Protein AF-A2ECM5-F1 (afdb_monomer)

Sequence (180 aa):
MSKTQFSELLEQAERRRAGKGNKSGKKKSNIALMPQVTVNIPEKEIDFNKECGCYGTEHPAINNCMNCGRVICRAEGERPCPYCGTPVFSDETLENPDKMEYLAAQFQALATKTGWVPICDRDLKKSVAAPHTETKIYDLETDWFSNEIAKIYGLEEEEEEEEEEVNQGPVFSDYEEDAE

Organism: Trichomonas vaginalis (strain ATCC PRA-98 / G3) (NCBI:txid412133)

Secondary structure (DSSP, 8-state):
-PPPHHHHHHHHHHHHHHT----------------------------TT-----TTSSS-EEEE-TTT-PEEETTT-SEE-TTT--EE--HHHHT-HHHHHHHHHHHHHHHHHHT---HHHHHHHHSPPPP-----PPPTTTHHHHHHHHHHHT-------------PPPP---------

pLDDT: mean 75.01, std 18.87, range [37.81, 95.56]

Foldseek 3Di:
DDDDPVNVVVVVVVVVVVVPDDDPDDDDDPPVPPPPPPPPPPPPPQDLPDDPPCQCPVAHWQDADPPPRRTDGVNNAFAQDLAQRHTDHGPVQVVPPVSVVVVRVVRVVVCVVVVRDHPNVVVVVVDDPDPDDPDDDADPVPRVCPPVVCVVVVPPPPPPPPPPPPPPDDDPDDDDDDDD

InterPro domains:
  IPR009349 TRIP4/RQT4, C2HC5-type zinc finger [PF06221] (50-94)
  IPR039128 Activating signal cointegrator 1-like [PTHR12963] (36-148)

Radius of gyration: 35.12 Å; Cα contacts (8 Å, |Δi|>4): 121; chains: 1; bounding box: 77×44×107 Å

Solvent-accessible surface area (backbone atoms only — not comparable to full-atom values): 11876 Å² total; per-residue (Å²): 132,83,80,51,74,69,60,54,52,49,55,54,52,51,53,59,55,69,70,67,65,88,77,91,65,98,69,81,90,73,76,74,75,69,77,78,76,74,67,78,67,72,80,75,78,73,56,85,89,58,79,76,87,49,64,36,75,83,39,60,59,58,41,58,31,93,87,79,61,56,50,36,20,58,89,51,50,74,41,50,33,64,48,78,47,54,73,36,61,39,69,79,40,68,77,33,67,72,56,40,54,53,50,51,53,49,46,54,53,50,32,63,74,68,68,62,74,29,46,53,62,54,48,56,74,65,52,72,79,75,79,88,71,89,72,84,83,77,49,80,89,59,50,62,53,52,63,55,47,33,64,73,70,67,53,78,74,79,78,77,81,74,79,73,71,86,71,77,69,84,76,82,77,82,82,80,83,86,76,136

Mean predicted aligned error: 18.93 Å

Structure (mmCIF, N/CA/C/O backbone):
data_AF-A2ECM5-F1
#
_entry.id   AF-A2ECM5-F1
#
loop_
_atom_site.group_PDB
_atom_site.id
_atom_site.type_symbol
_atom_site.label_atom_id
_atom_site.label_alt_id
_atom_site.label_comp_id
_atom_site.label_asym_id
_atom_site.label_entity_id
_atom_site.label_seq_id
_atom_site.pdbx_PDB_ins_code
_atom_site.Cartn_x
_atom_site.Cartn_y
_atom_site.Cartn_z
_atom_site.occupancy
_atom_site.B_iso_or_equiv
_atom_site.auth_seq_id
_atom_site.auth_comp_id
_atom_site.auth_asym_id
_atom_site.auth_atom_id
_atom_site.pdbx_PDB_model_num
ATOM 1 N N . MET A 1 1 ? -43.821 -21.506 -48.051 1.00 51.34 1 MET A N 1
ATOM 2 C CA . MET A 1 1 ? -43.500 -21.351 -46.616 1.00 51.34 1 MET A CA 1
ATOM 3 C C . MET A 1 1 ? -42.199 -20.573 -46.525 1.00 51.34 1 MET A C 1
ATOM 5 O O . MET A 1 1 ? -41.223 -21.003 -47.126 1.00 51.34 1 MET A O 1
ATOM 9 N N . SER A 1 2 ? -42.210 -19.389 -45.909 1.00 69.38 2 SER A N 1
ATOM 10 C CA . SER A 1 2 ? -41.022 -18.539 -45.758 1.00 69.38 2 SER A CA 1
ATOM 11 C C . SER A 1 2 ? -40.006 -19.231 -44.853 1.00 69.38 2 SER A C 1
ATOM 13 O O . SER A 1 2 ? -40.360 -19.669 -43.758 1.00 69.38 2 SER A O 1
ATOM 15 N N . LYS A 1 3 ? -38.758 -19.345 -45.311 1.00 75.00 3 LYS A N 1
ATOM 16 C CA . LYS A 1 3 ? -37.657 -19.849 -44.486 1.00 75.00 3 LYS A CA 1
ATOM 17 C C . LYS A 1 3 ? -37.511 -18.951 -43.250 1.00 75.00 3 LYS A C 1
ATOM 19 O O . LYS A 1 3 ? -37.606 -17.730 -43.356 1.00 75.00 3 LYS A O 1
ATOM 24 N N . THR A 1 4 ? -37.341 -19.547 -42.072 1.00 83.31 4 THR A N 1
ATOM 25 C CA . THR A 1 4 ? -37.081 -18.788 -40.841 1.00 83.31 4 THR A CA 1
ATOM 26 C C . THR A 1 4 ? -35.664 -18.224 -40.898 1.00 83.31 4 THR A C 1
ATOM 28 O O . THR A 1 4 ? -34.768 -18.879 -41.436 1.00 83.31 4 THR A O 1
ATOM 31 N N . GLN A 1 5 ? -35.432 -17.042 -40.316 1.00 79.69 5 GLN A N 1
ATOM 32 C CA . GLN A 1 5 ? -34.106 -16.395 -40.316 1.00 79.69 5 GLN A CA 1
ATOM 33 C C . GLN A 1 5 ? -32.992 -17.321 -39.801 1.00 79.69 5 GLN A C 1
ATOM 35 O O . GLN A 1 5 ? -31.861 -17.283 -40.276 1.00 79.69 5 GLN A O 1
ATOM 40 N N . PHE A 1 6 ? -33.334 -18.214 -38.871 1.00 78.75 6 PHE A N 1
ATOM 41 C CA . PHE A 1 6 ? -32.418 -19.215 -38.338 1.00 78.75 6 PHE A CA 1
ATOM 42 C C . PHE A 1 6 ? -31.990 -20.261 -39.381 1.00 78.75 6 PHE A C 1
ATOM 44 O O . PHE A 1 6 ? -30.813 -20.602 -39.464 1.00 78.75 6 PHE A O 1
ATOM 51 N N . SER A 1 7 ? -32.923 -20.737 -40.214 1.00 81.94 7 SER A N 1
ATOM 52 C CA . SER A 1 7 ? -32.617 -21.705 -41.278 1.00 81.94 7 SER A CA 1
ATOM 53 C C . SER A 1 7 ? -31.704 -21.115 -42.356 1.00 81.94 7 SER A C 1
ATOM 55 O O . SER A 1 7 ? -30.807 -21.791 -42.850 1.00 81.94 7 SER A O 1
ATOM 57 N N . GLU A 1 8 ? -31.874 -19.829 -42.657 1.00 85.56 8 GLU A N 1
ATOM 58 C CA . GLU A 1 8 ? -31.077 -19.112 -43.652 1.00 85.56 8 GLU A CA 1
ATOM 59 C C . GLU A 1 8 ? -29.640 -18.877 -43.161 1.00 85.56 8 GLU A C 1
ATOM 61 O O . GLU A 1 8 ? -28.676 -19.031 -43.914 1.00 85.56 8 GLU A O 1
ATOM 66 N N . LEU A 1 9 ? -29.483 -18.598 -41.864 1.00 83.50 9 LEU A N 1
ATOM 67 C CA . LEU A 1 9 ? -28.186 -18.425 -41.213 1.00 83.50 9 LEU A CA 1
ATOM 68 C C . LEU A 1 9 ? -27.387 -19.738 -41.155 1.00 83.50 9 LEU A C 1
ATOM 70 O O . LEU A 1 9 ? -26.168 -19.733 -41.353 1.00 83.50 9 LEU A O 1
ATOM 74 N N . LEU A 1 10 ? -28.072 -20.867 -40.955 1.00 84.38 10 LEU A N 1
ATOM 75 C CA . LEU A 1 10 ? -27.463 -22.198 -40.985 1.00 84.38 10 LEU A CA 1
ATOM 76 C C . LEU A 1 10 ? -26.960 -22.552 -42.394 1.00 84.38 10 LEU A C 1
ATOM 78 O O . LEU A 1 10 ? -25.804 -22.942 -42.563 1.00 84.38 10 LEU A O 1
ATOM 82 N N . GLU A 1 11 ? -27.779 -22.299 -43.418 1.00 84.12 11 GLU A N 1
ATOM 83 C CA . GLU A 1 11 ? -27.430 -22.515 -44.830 1.00 84.12 11 GLU A CA 1
ATOM 84 C C . GLU A 1 11 ? -26.221 -21.645 -45.247 1.00 84.12 11 GLU A C 1
ATOM 86 O O . GLU A 1 11 ? -25.344 -22.065 -46.010 1.00 84.12 11 GLU A O 1
ATOM 91 N N . GLN A 1 12 ? -26.112 -20.433 -44.691 1.00 82.56 12 GLN A N 1
ATOM 92 C CA . GLN A 1 12 ? -24.983 -19.525 -44.915 1.00 82.56 12 GLN A CA 1
ATOM 93 C C . GLN A 1 12 ? -23.686 -20.006 -44.235 1.00 82.56 12 GLN A C 1
ATOM 95 O O . GLN A 1 12 ? -22.592 -19.850 -44.794 1.00 82.56 12 GLN A O 1
ATOM 100 N N . ALA A 1 13 ? -23.785 -20.611 -43.048 1.00 79.19 13 ALA A N 1
ATOM 101 C CA . ALA A 1 13 ? -22.649 -21.190 -42.330 1.00 79.19 13 ALA A CA 1
ATOM 102 C C . ALA A 1 13 ? -22.120 -22.462 -43.016 1.00 79.19 13 ALA A C 1
ATOM 104 O O . ALA A 1 13 ? -20.903 -22.644 -43.131 1.00 79.19 13 ALA A O 1
ATOM 105 N N . GLU A 1 14 ? -23.011 -23.306 -43.539 1.00 79.06 14 GLU A N 1
ATOM 106 C CA . GLU A 1 14 ? -22.646 -24.508 -44.298 1.00 79.06 14 GLU A CA 1
ATOM 107 C C . GLU A 1 14 ? -21.941 -24.159 -45.612 1.00 79.06 14 GLU A C 1
ATOM 109 O O . GLU A 1 14 ? -20.888 -24.724 -45.918 1.00 79.06 14 GLU A O 1
ATOM 114 N N . ARG A 1 15 ? -22.417 -23.134 -46.333 1.00 76.19 15 ARG A N 1
ATOM 115 C CA . ARG A 1 15 ? -21.741 -22.602 -47.533 1.00 76.19 15 ARG A CA 1
ATOM 116 C C . ARG A 1 15 ? -20.324 -22.096 -47.241 1.00 76.19 15 ARG A C 1
ATOM 118 O O . ARG A 1 15 ? -19.412 -22.318 -48.038 1.00 76.19 15 ARG A O 1
ATOM 125 N N . ARG A 1 16 ? -20.104 -21.456 -46.084 1.00 71.38 16 ARG A N 1
ATOM 126 C CA . ARG A 1 16 ? -18.766 -21.015 -45.641 1.00 71.38 16 ARG A CA 1
ATOM 127 C C . ARG A 1 16 ? -17.837 -22.184 -45.313 1.00 71.38 16 ARG A C 1
ATOM 129 O O . ARG A 1 16 ? -16.637 -22.087 -45.570 1.00 71.38 16 ARG A O 1
ATOM 136 N N . ARG A 1 17 ? -18.371 -23.281 -44.766 1.00 68.19 17 ARG A N 1
ATOM 137 C CA . ARG A 1 17 ? -17.603 -24.504 -44.479 1.00 68.19 17 ARG A CA 1
ATOM 138 C C . ARG A 1 17 ? -17.256 -25.269 -45.758 1.00 68.19 17 ARG A C 1
ATOM 140 O O . ARG A 1 17 ? -16.109 -25.677 -45.906 1.00 68.19 17 ARG A O 1
ATOM 147 N N . ALA A 1 18 ? -18.180 -25.356 -46.716 1.00 64.69 18 ALA A N 1
ATOM 148 C CA . ALA A 1 18 ? -17.947 -25.993 -48.016 1.00 64.69 18 ALA A CA 1
ATOM 149 C C . ALA A 1 18 ? -16.876 -25.277 -48.872 1.00 64.69 18 ALA A C 1
ATOM 151 O O . ALA A 1 18 ? -16.207 -25.911 -49.683 1.00 64.69 18 ALA A O 1
ATOM 152 N N . GLY A 1 19 ? -16.656 -23.971 -48.664 1.00 58.41 19 GLY A N 1
ATOM 153 C CA . GLY A 1 19 ? -15.611 -23.200 -49.353 1.00 58.41 19 GLY A CA 1
ATOM 154 C C . GLY A 1 19 ? -14.174 -23.442 -48.862 1.00 58.41 19 GLY A C 1
ATOM 155 O O . GLY A 1 19 ? -13.226 -23.052 -49.545 1.00 58.41 19 GLY A O 1
ATOM 156 N N . LYS A 1 20 ? -13.974 -24.094 -47.706 1.00 53.16 20 LYS A N 1
ATOM 157 C CA . LYS A 1 20 ? -12.644 -24.461 -47.181 1.00 53.16 20 LYS A CA 1
ATOM 158 C C . LYS A 1 20 ? -12.268 -25.888 -47.599 1.00 53.16 20 LYS A C 1
ATOM 160 O O . LYS A 1 20 ? -12.028 -26.759 -46.771 1.00 53.16 20 LYS A O 1
ATOM 165 N N . GLY A 1 21 ? -12.198 -26.115 -48.908 1.00 43.34 21 GLY A N 1
ATOM 166 C CA . GLY A 1 21 ? -11.523 -27.280 -49.476 1.00 43.34 21 GLY A CA 1
ATOM 167 C C . GLY A 1 21 ? -10.001 -27.141 -49.358 1.00 43.34 21 GLY A C 1
ATOM 168 O O . GLY A 1 21 ? -9.442 -26.086 -49.667 1.00 43.34 21 GLY A O 1
ATOM 169 N N . ASN A 1 22 ? -9.347 -28.209 -48.898 1.00 50.91 22 ASN A N 1
ATOM 170 C CA . ASN A 1 22 ? -7.898 -28.373 -48.761 1.00 50.91 22 ASN A CA 1
ATOM 171 C C . ASN A 1 22 ? -7.096 -27.761 -49.925 1.00 50.91 22 ASN A C 1
ATOM 173 O O . ASN A 1 22 ? -7.144 -28.250 -51.051 1.00 50.91 22 ASN A O 1
ATOM 177 N N . LYS A 1 23 ? -6.269 -26.749 -49.630 1.00 46.69 23 LYS A N 1
ATOM 178 C CA . LYS A 1 23 ? -5.143 -26.350 -50.487 1.00 46.69 23 LYS A CA 1
ATOM 179 C C . LYS A 1 23 ? -3.832 -26.749 -49.816 1.00 46.69 23 LYS A C 1
ATOM 181 O O . LYS A 1 23 ? -3.194 -25.944 -49.145 1.00 46.69 23 LYS A O 1
ATOM 186 N N . SER A 1 24 ? -3.407 -27.987 -50.053 1.00 45.56 24 SER A N 1
ATOM 187 C CA . SER A 1 24 ? -1.999 -28.375 -49.982 1.00 45.56 24 SER A CA 1
ATOM 188 C C . SER A 1 24 ? -1.264 -27.697 -51.141 1.00 45.56 24 SER A C 1
ATOM 190 O O . SER A 1 24 ? -1.269 -28.176 -52.273 1.00 45.56 24 SER A O 1
ATOM 192 N N . GLY A 1 25 ? -0.686 -26.529 -50.876 1.00 40.91 25 GLY A N 1
ATOM 193 C CA . GLY A 1 25 ? 0.051 -25.751 -51.862 1.00 40.91 25 GLY A CA 1
ATOM 194 C C . GLY A 1 25 ? 1.169 -24.977 -51.187 1.00 40.91 25 GLY A C 1
ATOM 195 O O . GLY A 1 25 ? 0.936 -23.907 -50.634 1.00 40.91 25 GLY A O 1
ATOM 196 N N . LYS A 1 26 ? 2.376 -25.544 -51.251 1.00 50.53 26 LYS A N 1
ATOM 197 C CA . LYS A 1 26 ? 3.667 -24.937 -50.901 1.00 50.53 26 LYS A CA 1
ATOM 198 C C . LYS A 1 26 ? 3.701 -23.482 -51.401 1.00 50.53 26 LYS A C 1
ATOM 200 O O . LYS A 1 26 ? 3.782 -23.245 -52.605 1.00 50.53 26 LYS A O 1
ATOM 205 N N . LYS A 1 27 ? 3.619 -22.504 -50.494 1.00 48.72 27 LYS A N 1
ATOM 206 C CA . LYS A 1 27 ? 3.820 -21.083 -50.802 1.00 48.72 27 LYS A CA 1
ATOM 207 C C . LYS A 1 27 ? 4.856 -20.504 -49.851 1.00 48.72 27 LYS A C 1
ATOM 209 O O . LYS A 1 27 ? 4.764 -20.647 -48.639 1.00 48.72 27 LYS A O 1
ATOM 214 N N . LYS A 1 28 ? 5.866 -19.913 -50.482 1.00 50.12 28 LYS A N 1
ATOM 215 C CA . LYS A 1 28 ? 7.028 -19.244 -49.905 1.00 50.12 28 LYS A CA 1
ATOM 216 C C . LYS A 1 28 ? 6.574 -18.210 -48.871 1.00 50.12 28 LYS A C 1
ATOM 218 O O . LYS A 1 28 ? 5.632 -17.461 -49.127 1.00 50.12 28 LYS A O 1
ATOM 223 N N . SER A 1 29 ? 7.250 -18.182 -47.730 1.00 49.84 29 SER A N 1
ATOM 224 C CA . SER A 1 29 ? 7.062 -17.210 -46.658 1.00 49.84 29 SER A CA 1
ATOM 225 C C . SER A 1 29 ? 7.527 -15.825 -47.110 1.00 49.84 29 SER A C 1
ATOM 227 O O . SER A 1 29 ? 8.655 -15.425 -46.851 1.00 49.84 29 SER A O 1
ATOM 229 N N . ASN A 1 30 ? 6.651 -15.086 -47.782 1.00 50.34 30 ASN A N 1
ATOM 230 C CA . ASN A 1 30 ? 6.679 -13.631 -47.721 1.00 50.34 30 ASN A CA 1
ATOM 231 C C . ASN A 1 30 ? 5.650 -13.232 -46.669 1.00 50.34 30 ASN A C 1
ATOM 233 O O . ASN A 1 30 ? 4.507 -12.908 -46.988 1.00 50.34 30 ASN A O 1
ATOM 237 N N . ILE A 1 31 ? 6.055 -13.326 -45.400 1.00 52.44 31 ILE A N 1
ATOM 238 C CA . ILE A 1 31 ? 5.431 -12.523 -44.353 1.00 52.44 31 ILE A CA 1
ATOM 239 C C . ILE A 1 31 ? 5.769 -11.092 -44.753 1.00 52.44 31 ILE A C 1
ATOM 241 O O . ILE A 1 31 ? 6.893 -10.634 -44.568 1.00 52.44 31 ILE A O 1
ATOM 245 N N . ALA A 1 32 ? 4.820 -10.427 -45.411 1.00 53.28 32 ALA A N 1
ATOM 246 C CA . ALA A 1 32 ? 4.825 -8.983 -45.479 1.00 53.28 32 ALA A CA 1
ATOM 247 C C . ALA A 1 32 ? 4.792 -8.527 -44.022 1.00 53.28 32 ALA A C 1
ATOM 249 O O . ALA A 1 32 ? 3.776 -8.678 -43.343 1.00 53.28 32 ALA A O 1
ATOM 250 N N . LEU A 1 33 ? 5.959 -8.107 -43.535 1.00 53.50 33 LEU A N 1
ATOM 251 C CA . LEU A 1 33 ? 6.139 -7.449 -42.260 1.00 53.50 33 LEU A CA 1
ATOM 252 C C . LEU A 1 33 ? 5.114 -6.317 -42.253 1.00 53.50 33 LEU A C 1
ATOM 254 O O . LEU A 1 33 ? 5.262 -5.344 -42.995 1.00 53.50 33 LEU A O 1
ATOM 258 N N . MET A 1 34 ? 4.022 -6.487 -41.504 1.00 50.38 34 MET A N 1
ATOM 259 C CA . MET A 1 34 ? 3.177 -5.345 -41.193 1.00 50.38 34 MET A CA 1
ATOM 260 C C . MET A 1 34 ? 4.139 -4.327 -40.581 1.00 50.38 34 MET A C 1
ATOM 262 O O . MET A 1 34 ? 4.922 -4.728 -39.711 1.00 50.38 34 MET A O 1
ATOM 266 N N . PRO A 1 35 ? 4.186 -3.072 -41.066 1.00 56.19 35 PRO A N 1
ATOM 267 C CA . PRO A 1 35 ? 4.945 -2.065 -40.356 1.00 56.19 35 PRO A CA 1
ATOM 268 C C . PRO A 1 35 ? 4.401 -2.120 -38.940 1.00 56.19 35 PRO A C 1
ATOM 270 O O . PRO A 1 35 ? 3.189 -1.996 -38.745 1.00 56.19 35 PRO A O 1
ATOM 273 N N . GLN A 1 36 ? 5.278 -2.452 -37.995 1.00 58.28 36 GLN A N 1
ATOM 274 C CA . GLN A 1 36 ? 4.954 -2.402 -36.588 1.00 58.28 36 GLN A CA 1
ATOM 275 C C . GLN A 1 36 ? 4.552 -0.951 -36.394 1.00 58.28 36 GLN A C 1
ATOM 277 O O . GLN A 1 36 ? 5.405 -0.064 -36.377 1.00 58.28 36 GLN A O 1
ATOM 282 N N . VAL A 1 37 ? 3.248 -0.680 -36.400 1.00 52.34 37 VAL A N 1
ATOM 283 C CA . VAL A 1 37 ? 2.744 0.598 -35.954 1.00 52.34 37 VAL A CA 1
ATOM 284 C C . VAL A 1 37 ? 3.075 0.526 -34.483 1.00 52.34 37 VAL A C 1
ATOM 286 O O . VAL A 1 37 ? 2.333 -0.053 -33.693 1.00 52.34 37 VAL A O 1
ATOM 289 N N . THR A 1 38 ? 4.259 1.025 -34.138 1.00 53.72 38 THR A N 1
ATOM 290 C CA . THR A 1 38 ? 4.582 1.441 -32.791 1.00 53.72 38 THR A CA 1
ATOM 291 C C . THR A 1 38 ? 3.642 2.607 -32.557 1.00 53.72 38 THR A C 1
ATOM 293 O O . THR A 1 38 ? 3.994 3.775 -32.710 1.00 53.72 38 THR A O 1
ATOM 296 N N . VAL A 1 39 ? 2.375 2.279 -32.296 1.00 52.94 39 VAL A N 1
ATOM 297 C CA . VAL A 1 39 ? 1.531 3.148 -31.514 1.00 52.94 39 VAL A CA 1
ATOM 298 C C . VAL A 1 39 ? 2.379 3.383 -30.279 1.00 52.94 39 VAL A C 1
ATOM 300 O O . VAL A 1 39 ? 2.651 2.458 -29.518 1.00 52.94 39 VAL A O 1
ATOM 303 N N . ASN A 1 40 ? 2.920 4.593 -30.171 1.00 57.22 40 ASN A N 1
ATOM 304 C CA . ASN A 1 40 ? 3.386 5.119 -28.907 1.00 57.22 40 ASN A CA 1
ATOM 305 C C . ASN A 1 40 ? 2.136 5.107 -28.029 1.00 57.22 40 ASN A C 1
ATOM 307 O O . ASN A 1 40 ? 1.375 6.070 -28.013 1.00 57.22 40 ASN A O 1
ATOM 311 N N . ILE A 1 41 ? 1.838 3.949 -27.438 1.00 53.28 41 ILE A N 1
ATOM 312 C CA . ILE A 1 41 ? 0.864 3.821 -26.374 1.00 53.28 41 ILE A CA 1
ATOM 313 C C . ILE A 1 41 ? 1.541 4.620 -25.271 1.00 53.28 41 ILE A C 1
ATOM 315 O O . ILE A 1 41 ? 2.611 4.192 -24.832 1.00 53.28 41 ILE A O 1
ATOM 319 N N . PRO A 1 42 ? 1.032 5.814 -24.919 1.00 51.91 42 PRO A N 1
ATOM 320 C CA . PRO A 1 42 ? 1.619 6.563 -23.826 1.00 51.91 42 PRO A CA 1
ATOM 321 C C . PRO A 1 42 ? 1.651 5.613 -22.637 1.00 51.91 42 PRO A C 1
ATOM 323 O O . PRO A 1 42 ? 0.646 4.955 -22.345 1.00 51.91 42 PRO A O 1
ATOM 326 N N . GLU A 1 43 ? 2.834 5.462 -22.047 1.00 60.72 43 GLU A N 1
ATOM 327 C CA . GLU A 1 43 ? 3.021 4.673 -20.842 1.00 60.72 43 GLU A CA 1
ATOM 328 C C . GLU A 1 43 ? 1.954 5.133 -19.855 1.00 60.72 43 GLU A C 1
ATOM 330 O O . GLU A 1 43 ? 1.858 6.318 -19.533 1.00 60.72 43 GLU A O 1
ATOM 335 N N . LYS A 1 44 ? 1.018 4.229 -19.553 1.00 61.41 44 LYS A N 1
ATOM 336 C CA . LYS A 1 44 ? -0.224 4.590 -18.881 1.00 61.41 44 LYS A CA 1
ATOM 337 C C . LYS A 1 44 ? 0.154 5.155 -17.519 1.00 61.41 44 LYS A C 1
ATOM 339 O O . LYS A 1 44 ? 0.658 4.414 -16.681 1.00 61.41 44 LYS A O 1
ATOM 344 N N . GLU A 1 45 ? -0.078 6.452 -17.327 1.00 69.25 45 GLU A N 1
ATOM 345 C CA . GLU A 1 45 ? 0.159 7.118 -16.051 1.00 69.25 45 GLU A CA 1
ATOM 346 C C . GLU A 1 45 ? -0.566 6.336 -14.947 1.00 69.25 45 GLU A C 1
ATOM 348 O O . GLU A 1 45 ? -1.753 6.007 -15.064 1.00 69.25 45 GLU A O 1
ATOM 353 N N . ILE A 1 46 ? 0.179 5.949 -13.913 1.00 68.00 46 ILE A N 1
ATOM 354 C CA . ILE A 1 46 ? -0.359 5.151 -12.815 1.00 68.00 46 ILE A CA 1
ATOM 355 C C . ILE A 1 46 ? -1.220 6.071 -11.949 1.00 68.00 46 ILE A C 1
ATOM 357 O O . ILE A 1 46 ? -0.721 6.911 -11.201 1.00 68.00 46 ILE A O 1
ATOM 361 N N . ASP A 1 47 ? -2.536 5.901 -12.046 1.00 80.81 47 ASP A N 1
ATOM 362 C CA . ASP A 1 47 ? -3.499 6.609 -11.210 1.00 80.81 47 ASP A CA 1
ATOM 363 C C . ASP A 1 47 ? -3.435 6.061 -9.768 1.00 80.81 47 ASP A C 1
ATOM 365 O O . ASP A 1 47 ? -4.095 5.069 -9.449 1.00 80.81 47 ASP A O 1
ATOM 369 N N . PHE A 1 48 ? -2.708 6.718 -8.852 1.00 78.69 48 PHE A N 1
ATOM 370 C CA . PHE A 1 48 ? -2.641 6.295 -7.436 1.00 78.69 48 PHE A CA 1
ATOM 371 C C . PHE A 1 48 ? -4.023 6.218 -6.755 1.00 78.69 48 PHE A C 1
ATOM 373 O O . PHE A 1 48 ? -4.217 5.440 -5.819 1.00 78.69 48 PHE A O 1
ATOM 380 N N . ASN A 1 49 ? -5.015 6.963 -7.245 1.00 79.62 49 ASN A N 1
ATOM 381 C CA . ASN A 1 49 ? -6.374 6.941 -6.698 1.00 79.62 49 ASN A CA 1
ATOM 382 C C . ASN A 1 49 ? -7.242 5.784 -7.207 1.00 79.62 49 ASN A C 1
ATOM 384 O O . ASN A 1 49 ? -8.269 5.504 -6.591 1.00 79.62 49 ASN A O 1
ATOM 388 N N . LYS A 1 50 ? -6.881 5.123 -8.314 1.00 83.50 50 LYS A N 1
ATOM 389 C CA . LYS A 1 50 ? -7.666 4.000 -8.838 1.00 83.50 50 LYS A CA 1
ATOM 390 C C . LYS A 1 50 ? -7.070 2.687 -8.358 1.00 83.50 50 LYS A C 1
ATOM 392 O O . LYS A 1 50 ? -5.898 2.395 -8.581 1.00 83.50 50 LYS A O 1
ATOM 397 N N . GLU A 1 51 ? -7.900 1.887 -7.708 1.00 89.38 51 GLU A N 1
ATOM 398 C CA . GLU A 1 51 ? -7.607 0.490 -7.412 1.00 89.38 51 GLU A CA 1
ATOM 399 C C . GLU A 1 51 ? -8.301 -0.415 -8.431 1.00 89.38 51 GLU A C 1
ATOM 401 O O . GLU A 1 51 ? -9.409 -0.127 -8.881 1.00 89.38 51 GLU A O 1
ATOM 406 N N . CYS A 1 52 ? -7.635 -1.499 -8.824 1.00 91.56 52 CYS A N 1
ATOM 407 C CA . CYS A 1 52 ? -8.220 -2.489 -9.724 1.00 91.56 52 CYS A CA 1
ATOM 408 C C . CYS A 1 52 ? -9.126 -3.464 -8.966 1.00 91.56 52 CYS A C 1
ATOM 410 O O . CYS A 1 52 ? -10.107 -3.939 -9.524 1.00 91.56 52 CYS A O 1
ATOM 412 N N . GLY A 1 53 ? -8.768 -3.820 -7.729 1.00 91.25 53 GLY A N 1
ATOM 413 C CA . GLY A 1 53 ? -9.563 -4.724 -6.889 1.00 91.25 53 GLY A CA 1
ATOM 414 C C . GLY A 1 53 ? -9.611 -6.190 -7.345 1.00 91.25 53 GLY A C 1
ATOM 415 O O . GLY A 1 53 ? -10.313 -6.981 -6.729 1.00 91.25 53 GLY A O 1
ATOM 416 N N . CYS A 1 54 ? -8.873 -6.591 -8.389 1.00 94.19 54 CYS A N 1
ATOM 417 C CA . CYS A 1 54 ? -8.895 -7.982 -8.862 1.00 94.19 54 CYS A CA 1
ATOM 418 C C . CYS A 1 54 ? -7.974 -8.929 -8.067 1.00 94.19 54 CYS A C 1
ATOM 420 O O . CYS A 1 54 ? -8.110 -10.143 -8.190 1.00 94.19 54 CYS A O 1
ATOM 422 N N . TYR A 1 55 ? -7.013 -8.411 -7.290 1.00 92.81 55 TYR A N 1
ATOM 423 C CA . TYR A 1 55 ? -6.060 -9.198 -6.481 1.00 92.81 55 TYR A CA 1
ATOM 424 C C . TYR A 1 55 ? -5.323 -10.322 -7.239 1.00 92.81 55 TYR A C 1
ATOM 426 O O . TYR A 1 55 ? -4.959 -11.336 -6.652 1.00 92.81 55 TYR A O 1
ATOM 434 N N . GLY A 1 56 ? -5.106 -10.165 -8.549 1.00 92.25 56 GLY A N 1
ATOM 435 C CA . GLY A 1 56 ? -4.434 -11.177 -9.372 1.00 92.25 56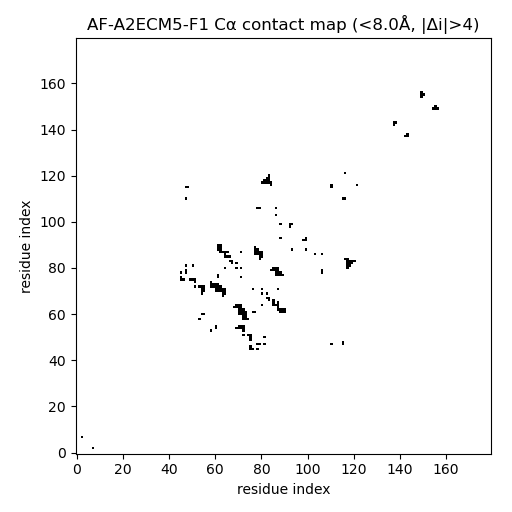 GLY A CA 1
ATOM 436 C C . GLY A 1 56 ? -5.367 -12.169 -10.085 1.00 92.25 56 GLY A C 1
ATOM 437 O O . GLY A 1 56 ? -4.879 -13.068 -10.763 1.00 92.25 56 GLY A O 1
ATOM 438 N N . THR A 1 57 ? -6.691 -12.038 -9.934 1.00 94.88 57 THR A N 1
ATOM 439 C CA . THR A 1 57 ? -7.670 -12.964 -10.543 1.00 94.88 57 THR A CA 1
ATOM 440 C C . THR A 1 57 ? -7.954 -12.662 -12.016 1.00 94.88 57 THR A C 1
ATOM 442 O O . THR A 1 57 ? -8.021 -13.581 -12.828 1.00 94.88 57 THR A O 1
ATOM 445 N N . GLU A 1 58 ? -8.099 -11.383 -12.373 1.00 94.88 58 GLU A N 1
ATOM 446 C CA . GLU A 1 58 ? -8.349 -10.940 -13.755 1.00 94.88 58 GLU A CA 1
ATOM 447 C C . GLU A 1 58 ? -7.057 -10.551 -14.483 1.00 94.88 58 GLU A C 1
ATOM 449 O O . GLU A 1 58 ? -6.875 -10.850 -15.663 1.00 94.88 58 GLU A O 1
ATOM 454 N N . HIS A 1 59 ? -6.147 -9.885 -13.772 1.00 93.31 59 HIS A N 1
ATOM 455 C CA . HIS A 1 59 ? -4.850 -9.447 -14.282 1.00 93.31 59 HIS A CA 1
ATOM 456 C C . HIS A 1 59 ? -3.734 -10.232 -13.594 1.00 93.31 59 HIS A C 1
ATOM 458 O O . 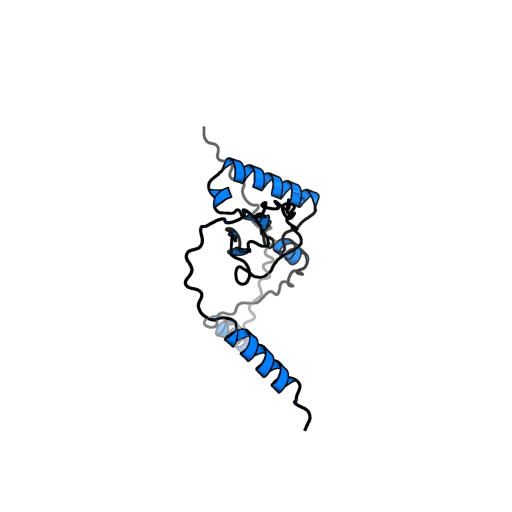HIS A 1 59 ? -3.873 -10.536 -12.411 1.00 93.31 59 HIS A O 1
ATOM 464 N N . PRO A 1 60 ? -2.599 -10.500 -14.264 1.00 94.12 60 PRO A N 1
ATOM 465 C CA . PRO A 1 60 ? -1.475 -11.168 -13.620 1.00 94.12 60 PRO A CA 1
ATOM 466 C C . PRO A 1 60 ? -0.979 -10.352 -12.421 1.00 94.12 60 PRO A C 1
ATOM 468 O O . PRO A 1 60 ? -0.886 -9.120 -12.494 1.00 94.12 60 PRO A O 1
ATOM 471 N N . ALA A 1 61 ? -0.687 -11.040 -11.319 1.00 94.12 61 ALA A N 1
ATOM 472 C CA . ALA A 1 61 ? -0.058 -10.434 -10.154 1.00 94.12 61 ALA A CA 1
ATOM 473 C C . ALA A 1 61 ? 1.354 -9.957 -10.519 1.00 94.12 61 ALA A C 1
ATOM 475 O O . ALA A 1 61 ? 2.067 -10.646 -11.246 1.00 94.12 61 ALA A O 1
ATOM 476 N N . ILE A 1 62 ? 1.726 -8.770 -10.040 1.00 92.56 62 ILE A N 1
ATOM 477 C CA . ILE A 1 62 ? 3.112 -8.298 -10.084 1.00 92.56 62 ILE A CA 1
ATOM 478 C C . ILE A 1 62 ? 3.815 -8.827 -8.839 1.00 92.56 62 ILE A C 1
ATOM 480 O O . ILE A 1 62 ? 4.727 -9.631 -8.944 1.00 92.56 62 ILE A O 1
ATOM 484 N N . ASN A 1 63 ? 3.364 -8.382 -7.664 1.00 94.56 63 ASN A N 1
ATOM 485 C CA . ASN A 1 63 ? 3.935 -8.773 -6.382 1.00 94.56 63 ASN A CA 1
ATOM 486 C C . ASN A 1 63 ? 2.936 -8.498 -5.241 1.00 94.56 63 ASN A C 1
ATOM 488 O O . ASN A 1 63 ? 1.955 -7.761 -5.418 1.00 94.56 63 ASN A O 1
ATOM 492 N N . ASN A 1 64 ? 3.167 -9.081 -4.067 1.00 94.56 64 ASN A N 1
ATOM 493 C CA . ASN A 1 64 ? 2.440 -8.762 -2.843 1.00 94.56 64 ASN A CA 1
ATOM 494 C C . ASN A 1 64 ? 3.168 -7.679 -2.040 1.00 94.56 64 ASN A C 1
ATOM 496 O O . ASN A 1 64 ? 4.390 -7.573 -2.030 1.00 94.56 64 ASN A O 1
ATOM 500 N N . CYS A 1 65 ? 2.403 -6.865 -1.321 1.00 94.75 65 CYS A N 1
ATOM 501 C CA . CYS A 1 65 ? 2.975 -5.927 -0.370 1.00 94.75 65 CYS A CA 1
ATOM 502 C C . CYS A 1 65 ? 3.605 -6.686 0.808 1.00 94.75 65 CYS A C 1
ATOM 504 O O . CYS A 1 65 ? 2.914 -7.448 1.485 1.00 94.75 65 CYS A O 1
ATOM 506 N N . MET A 1 66 ? 4.880 -6.421 1.102 1.00 93.00 66 MET A N 1
ATOM 507 C CA . MET A 1 66 ? 5.617 -7.078 2.194 1.00 93.00 66 MET A CA 1
ATOM 508 C C . MET A 1 66 ? 5.196 -6.613 3.599 1.00 93.00 66 MET A C 1
ATOM 510 O O . MET A 1 66 ? 5.561 -7.248 4.578 1.00 93.00 66 MET A O 1
ATOM 514 N N . ASN A 1 67 ? 4.414 -5.531 3.707 1.00 95.19 67 ASN A N 1
ATOM 515 C CA . ASN A 1 67 ? 3.943 -5.000 4.990 1.00 95.19 67 ASN A CA 1
ATOM 516 C C . ASN A 1 67 ? 2.528 -5.479 5.371 1.00 95.19 67 ASN A C 1
ATOM 518 O O . ASN A 1 67 ? 2.279 -5.818 6.519 1.00 95.19 67 ASN A O 1
ATOM 522 N N . CYS A 1 68 ? 1.586 -5.512 4.419 1.00 95.19 68 CYS A N 1
ATOM 523 C CA . CYS A 1 68 ? 0.181 -5.872 4.689 1.00 95.19 68 CYS A CA 1
ATOM 524 C C . CYS A 1 68 ? -0.338 -7.076 3.888 1.00 95.19 68 CYS A C 1
ATOM 526 O O . CYS A 1 68 ? -1.492 -7.463 4.045 1.00 95.19 68 CYS A O 1
ATOM 528 N N . GLY A 1 69 ? 0.463 -7.640 2.978 1.00 94.62 69 GLY A N 1
ATOM 529 C CA . GLY A 1 69 ? 0.083 -8.800 2.167 1.00 94.62 69 GLY A CA 1
ATOM 530 C C . GLY A 1 69 ? -0.850 -8.517 0.982 1.00 94.62 69 GLY A C 1
ATOM 531 O O . GLY A 1 69 ? -1.141 -9.438 0.221 1.00 94.62 69 GLY A O 1
ATOM 532 N N . ARG A 1 70 ? -1.312 -7.274 0.762 1.00 94.88 70 ARG A N 1
ATOM 533 C CA . ARG A 1 70 ? -2.178 -6.948 -0.391 1.00 94.88 70 ARG A CA 1
ATOM 534 C C . ARG A 1 70 ? -1.465 -7.248 -1.717 1.00 94.88 70 ARG A C 1
ATOM 536 O O . ARG A 1 70 ? -0.383 -6.721 -1.964 1.00 94.88 70 ARG A O 1
ATOM 543 N N . VAL A 1 71 ? -2.103 -8.034 -2.585 1.00 95.56 71 VAL A N 1
ATOM 544 C CA . VAL A 1 71 ? -1.601 -8.367 -3.931 1.00 95.56 71 VAL A CA 1
ATOM 545 C C . VAL A 1 71 ? -1.857 -7.215 -4.902 1.00 95.56 71 VAL A C 1
ATOM 547 O O . VAL A 1 71 ? -2.992 -6.751 -5.025 1.00 95.56 71 VAL A O 1
ATOM 550 N N . ILE A 1 72 ? -0.808 -6.773 -5.600 1.00 94.19 72 ILE A N 1
ATOM 551 C CA . ILE A 1 72 ? -0.875 -5.757 -6.656 1.00 94.19 72 ILE A CA 1
ATOM 552 C C . ILE A 1 72 ? -0.856 -6.455 -8.016 1.00 94.19 72 ILE A C 1
ATOM 554 O O . ILE A 1 72 ? -0.030 -7.332 -8.275 1.00 94.19 72 ILE A O 1
ATOM 558 N N . CYS A 1 73 ? -1.773 -6.073 -8.901 1.00 93.88 73 CYS A N 1
ATOM 559 C CA . CYS A 1 73 ? -1.875 -6.657 -10.239 1.00 93.88 73 CYS A CA 1
ATOM 560 C C . CYS A 1 73 ? -1.288 -5.746 -11.323 1.00 93.88 73 CYS A C 1
ATOM 562 O O . CYS A 1 73 ? -1.103 -4.546 -11.119 1.00 93.88 73 CYS A O 1
ATOM 564 N N . ARG A 1 74 ? -1.072 -6.291 -12.525 1.00 92.00 74 ARG A N 1
ATOM 565 C CA . ARG A 1 74 ? -0.472 -5.559 -13.651 1.00 92.00 74 ARG A CA 1
ATOM 566 C C . ARG A 1 74 ? -1.230 -4.302 -14.079 1.00 92.00 74 ARG A C 1
ATOM 568 O O . ARG A 1 74 ? -0.615 -3.384 -14.606 1.00 92.00 74 ARG A O 1
ATOM 575 N N . ALA A 1 75 ? -2.541 -4.242 -13.849 1.00 90.25 75 ALA A N 1
ATOM 576 C CA . ALA A 1 75 ? -3.335 -3.051 -14.145 1.00 90.25 75 ALA A CA 1
ATOM 577 C C . ALA A 1 75 ? -3.073 -1.888 -13.170 1.00 90.25 75 ALA A C 1
ATOM 579 O O . ALA A 1 75 ? -3.269 -0.736 -13.551 1.00 90.25 75 ALA A O 1
ATOM 580 N N . GLU A 1 76 ? -2.654 -2.190 -11.935 1.00 91.12 76 GLU A N 1
ATOM 581 C CA . GLU A 1 76 ? -2.276 -1.199 -10.917 1.00 91.12 76 GLU A CA 1
ATOM 582 C C . GLU A 1 76 ? -0.814 -0.749 -11.070 1.00 91.12 76 GLU A C 1
ATOM 584 O O . GLU A 1 76 ? -0.509 0.396 -10.750 1.00 91.12 76 GLU A O 1
ATOM 589 N N . GLY A 1 77 ? 0.061 -1.617 -11.590 1.00 91.31 77 GLY A N 1
ATOM 590 C CA . GLY A 1 77 ? 1.472 -1.304 -11.842 1.00 91.31 77 GLY A CA 1
ATOM 591 C C . GLY A 1 77 ? 2.336 -1.244 -10.576 1.00 91.31 77 GLY A C 1
ATOM 592 O O . GLY A 1 77 ? 1.900 -1.621 -9.490 1.00 91.31 77 GLY A O 1
ATOM 593 N N . GLU A 1 78 ? 3.577 -0.780 -10.726 1.00 92.31 78 GLU A N 1
ATOM 594 C CA . GLU A 1 78 ? 4.471 -0.485 -9.597 1.00 92.31 78 GLU A CA 1
ATOM 595 C C . GLU A 1 78 ? 4.031 0.814 -8.922 1.00 92.31 78 GLU A C 1
ATOM 597 O O . GLU A 1 78 ? 3.933 1.858 -9.568 1.00 92.31 78 GLU A O 1
ATOM 602 N N . ARG A 1 79 ? 3.716 0.755 -7.627 1.00 92.19 79 ARG A N 1
ATOM 603 C CA . ARG A 1 79 ? 3.150 1.887 -6.879 1.00 92.19 79 ARG A CA 1
ATOM 604 C C . ARG A 1 79 ? 3.251 1.661 -5.366 1.00 92.19 79 ARG A C 1
ATOM 606 O O . ARG A 1 79 ? 3.412 0.516 -4.937 1.00 92.19 79 ARG A O 1
ATOM 613 N N . PRO A 1 80 ? 3.078 2.700 -4.524 1.00 94.00 80 PRO A N 1
ATOM 614 C CA . PRO A 1 80 ? 2.786 2.499 -3.114 1.00 94.00 80 PRO A CA 1
ATOM 615 C C . PRO A 1 80 ? 1.494 1.699 -2.970 1.00 94.00 80 PRO A C 1
ATOM 617 O O . PRO A 1 80 ? 0.494 1.951 -3.660 1.00 94.00 80 PRO A O 1
ATOM 620 N N . CYS A 1 81 ? 1.537 0.715 -2.076 1.00 94.25 81 CYS A N 1
ATOM 621 C CA . CYS A 1 81 ? 0.418 -0.145 -1.748 1.00 94.25 81 CYS A CA 1
ATOM 622 C C . CYS A 1 81 ? -0.780 0.726 -1.365 1.00 94.25 81 CYS A C 1
ATOM 624 O O . CYS A 1 81 ? -0.668 1.525 -0.435 1.00 94.25 81 CYS A O 1
ATOM 626 N N . PRO A 1 82 ? -1.945 0.572 -2.013 1.00 92.75 82 PRO A N 1
ATOM 627 C CA . PRO A 1 82 ? -3.081 1.436 -1.733 1.00 92.75 82 PRO A CA 1
ATOM 628 C C . PRO A 1 82 ? -3.617 1.271 -0.307 1.00 92.75 82 PRO A C 1
ATOM 630 O O . PRO A 1 82 ? -4.266 2.177 0.203 1.00 92.75 82 PRO A O 1
ATOM 633 N N . TYR A 1 83 ? -3.325 0.139 0.345 1.00 93.75 83 TYR A N 1
ATOM 634 C CA . TYR A 1 83 ? -3.761 -0.116 1.710 1.00 93.75 83 TYR A CA 1
ATOM 635 C C . TYR A 1 83 ? -2.873 0.541 2.764 1.00 93.75 83 TYR A C 1
ATOM 637 O O . TYR A 1 83 ? -3.407 1.297 3.560 1.00 93.75 83 TYR A O 1
ATOM 645 N N . CYS A 1 84 ? -1.558 0.280 2.758 1.00 94.25 84 CYS A N 1
ATOM 646 C CA . CYS A 1 84 ? -0.626 0.726 3.809 1.00 94.25 84 CYS A CA 1
ATOM 647 C C . CYS A 1 84 ? 0.459 1.714 3.351 1.00 94.25 84 CYS A C 1
ATOM 649 O O . CYS A 1 84 ? 1.286 2.123 4.154 1.00 94.25 84 CYS A O 1
ATOM 651 N N . GLY A 1 85 ? 0.523 2.061 2.065 1.00 92.56 85 GLY A N 1
ATOM 652 C CA . GLY A 1 85 ? 1.478 3.042 1.534 1.00 92.56 85 GLY A CA 1
ATOM 653 C C . GLY A 1 85 ? 2.877 2.516 1.206 1.00 92.56 85 GLY A C 1
ATOM 654 O O . GLY A 1 85 ? 3.618 3.197 0.505 1.00 92.56 85 GLY A O 1
ATOM 655 N N . THR A 1 86 ? 3.239 1.302 1.625 1.00 94.62 86 THR A N 1
ATOM 656 C CA . THR A 1 86 ? 4.561 0.714 1.339 1.00 94.62 86 THR A CA 1
ATOM 657 C C . THR A 1 86 ? 4.773 0.519 -0.172 1.00 94.62 86 THR A C 1
ATOM 659 O O . THR A 1 86 ? 3.888 -0.059 -0.811 1.00 94.62 86 THR A O 1
ATOM 662 N N . PRO A 1 87 ? 5.900 0.957 -0.767 1.00 94.00 87 PRO A N 1
ATOM 663 C CA . PRO A 1 87 ? 6.171 0.783 -2.195 1.00 94.00 87 PRO A CA 1
ATOM 664 C C . PRO A 1 87 ? 6.253 -0.698 -2.577 1.00 94.00 87 PRO A C 1
ATOM 666 O O . PRO A 1 87 ? 6.854 -1.501 -1.866 1.00 94.00 87 PRO A O 1
ATOM 669 N N . VAL A 1 88 ? 5.621 -1.054 -3.697 1.00 94.44 88 VAL A N 1
ATOM 670 C CA . VAL A 1 88 ? 5.650 -2.403 -4.273 1.00 94.44 88 VAL A CA 1
ATOM 671 C C . VAL A 1 88 ? 6.274 -2.328 -5.659 1.00 94.44 88 VAL A C 1
ATOM 673 O O . VAL A 1 88 ? 5.845 -1.532 -6.498 1.00 94.44 88 VAL A O 1
ATOM 676 N N . PHE A 1 89 ? 7.270 -3.180 -5.884 1.00 94.31 89 PHE A N 1
ATOM 677 C CA . PHE A 1 89 ? 8.069 -3.236 -7.104 1.00 94.31 89 PHE A CA 1
ATOM 678 C C . PHE A 1 89 ? 7.829 -4.547 -7.858 1.00 94.31 89 PHE A C 1
ATOM 680 O O . PHE A 1 89 ? 7.420 -5.551 -7.265 1.00 94.31 89 PHE A O 1
ATOM 687 N N . SER A 1 90 ? 8.087 -4.536 -9.165 1.00 93.50 90 SER A N 1
ATOM 688 C CA . SER A 1 90 ? 8.163 -5.758 -9.966 1.00 93.50 90 SER A CA 1
ATOM 689 C C . SER A 1 90 ? 9.490 -6.480 -9.747 1.00 93.50 90 SER A C 1
ATOM 691 O O . SER A 1 90 ? 10.459 -5.874 -9.286 1.00 93.50 90 SER A O 1
ATOM 693 N N . ASP A 1 91 ? 9.547 -7.754 -10.132 1.00 91.81 91 ASP A N 1
ATOM 694 C CA . ASP A 1 91 ? 10.772 -8.559 -10.066 1.00 91.81 91 ASP A CA 1
ATOM 695 C C . ASP A 1 91 ? 11.940 -7.889 -10.817 1.00 91.81 91 ASP A C 1
ATOM 697 O O . ASP A 1 91 ? 13.041 -7.792 -10.284 1.00 91.81 91 ASP A O 1
ATOM 701 N N . GLU A 1 92 ? 11.682 -7.306 -11.994 1.00 91.25 92 GLU A N 1
ATOM 702 C CA . GLU A 1 92 ? 12.691 -6.591 -12.796 1.00 91.25 92 GLU A CA 1
ATOM 703 C C . GLU A 1 92 ? 13.288 -5.379 -12.058 1.00 91.25 92 GLU A C 1
ATOM 705 O O . GLU A 1 92 ? 14.466 -5.040 -12.208 1.00 91.25 92 GLU A O 1
ATOM 710 N N . THR A 1 93 ? 12.463 -4.683 -11.275 1.00 92.06 93 THR A N 1
ATOM 711 C CA . THR A 1 93 ? 12.904 -3.540 -10.472 1.00 92.06 93 THR A CA 1
ATOM 712 C C . THR A 1 93 ? 13.638 -3.997 -9.209 1.00 92.06 93 THR A C 1
ATOM 714 O O . THR A 1 93 ? 14.598 -3.344 -8.813 1.00 92.06 93 THR A O 1
ATOM 717 N N . LEU A 1 94 ? 13.253 -5.128 -8.610 1.00 90.94 94 LEU A N 1
ATOM 718 C CA . LEU A 1 94 ? 13.929 -5.696 -7.437 1.00 90.94 94 LEU A CA 1
ATOM 719 C C . LEU A 1 94 ? 15.338 -6.217 -7.748 1.00 90.94 94 LEU A C 1
ATOM 721 O O . LEU A 1 94 ? 16.208 -6.166 -6.882 1.00 90.94 94 LEU A O 1
ATOM 725 N N . GLU A 1 95 ? 15.591 -6.670 -8.976 1.00 94.12 95 GLU A N 1
ATOM 726 C CA . GLU A 1 95 ? 16.934 -7.064 -9.425 1.00 94.12 95 GLU A CA 1
ATOM 727 C C . GLU A 1 95 ? 17.925 -5.883 -9.471 1.00 94.12 95 GLU A C 1
ATOM 729 O O . GLU A 1 95 ? 19.138 -6.096 -9.449 1.00 94.12 95 GLU A O 1
ATOM 734 N N . ASN A 1 96 ? 17.430 -4.639 -9.517 1.00 95.00 96 ASN A N 1
ATOM 735 C CA . ASN A 1 96 ? 18.235 -3.432 -9.706 1.00 95.00 96 ASN A CA 1
ATOM 736 C C . ASN A 1 96 ? 18.068 -2.448 -8.528 1.00 95.00 96 ASN A C 1
ATOM 738 O O . ASN A 1 96 ? 17.133 -1.639 -8.539 1.00 95.00 96 ASN A O 1
ATOM 742 N N . PRO A 1 97 ? 18.985 -2.434 -7.541 1.00 92.50 97 PRO A N 1
ATOM 743 C CA . PRO A 1 97 ? 18.845 -1.597 -6.345 1.00 92.50 97 PRO A CA 1
ATOM 744 C C . PRO A 1 97 ? 18.857 -0.090 -6.653 1.00 92.50 97 PRO A C 1
ATOM 746 O O . PRO A 1 97 ? 1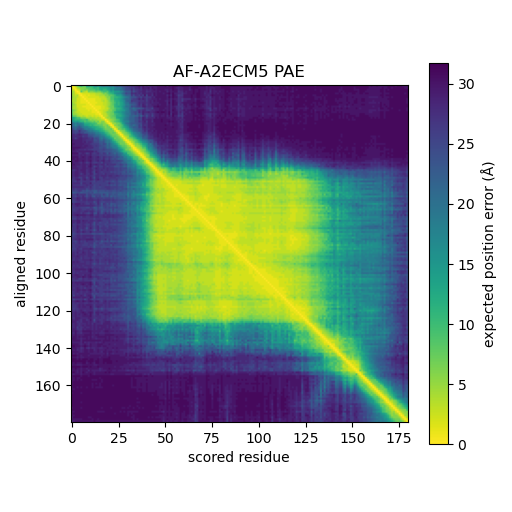8.090 0.671 -6.078 1.00 92.50 97 PRO A O 1
ATOM 749 N N . ASP A 1 98 ? 19.627 0.373 -7.635 1.00 94.06 98 ASP A N 1
ATOM 750 C CA . ASP A 1 98 ? 19.626 1.805 -7.979 1.00 94.06 98 ASP A CA 1
ATOM 751 C C . ASP A 1 98 ? 18.254 2.258 -8.520 1.00 94.06 98 ASP A C 1
ATOM 753 O O . ASP A 1 98 ? 17.771 3.362 -8.250 1.00 94.06 98 ASP A O 1
ATOM 757 N N . LYS A 1 99 ? 17.585 1.373 -9.272 1.00 92.62 99 LYS A N 1
ATOM 758 C CA . LYS A 1 99 ? 16.254 1.627 -9.835 1.00 92.62 99 LYS A CA 1
ATOM 759 C C . LYS A 1 99 ? 15.183 1.598 -8.745 1.00 92.62 99 LYS A C 1
ATOM 761 O O . LYS A 1 99 ? 14.267 2.421 -8.784 1.00 92.62 99 LYS A O 1
ATOM 766 N N . MET A 1 100 ? 15.294 0.679 -7.782 1.00 92.62 100 MET A N 1
ATOM 767 C CA . MET A 1 100 ? 14.330 0.575 -6.684 1.00 92.62 100 MET A CA 1
ATOM 768 C C . MET A 1 100 ? 14.337 1.840 -5.815 1.00 92.62 100 MET A C 1
ATOM 770 O O . MET A 1 100 ? 13.270 2.351 -5.480 1.00 92.62 100 MET A O 1
ATOM 774 N N . GLU A 1 101 ? 15.518 2.381 -5.497 1.00 93.19 101 GLU A N 1
ATOM 775 C CA . GLU A 1 101 ? 15.654 3.581 -4.667 1.00 93.19 101 GLU A CA 1
ATOM 776 C C . GLU A 1 101 ? 15.091 4.814 -5.384 1.00 93.19 101 GLU A C 1
ATOM 778 O O . GLU A 1 101 ? 14.294 5.568 -4.817 1.00 93.19 101 GLU A O 1
ATOM 783 N N . TYR A 1 102 ? 15.422 4.971 -6.670 1.00 93.19 102 TYR A N 1
ATOM 784 C CA . TYR A 1 102 ? 14.886 6.045 -7.502 1.00 93.19 102 TYR A CA 1
ATOM 785 C C . TYR A 1 102 ? 13.351 6.022 -7.568 1.00 93.19 102 TYR A C 1
ATOM 787 O O . TYR A 1 102 ? 12.699 7.050 -7.357 1.00 93.19 102 TYR A O 1
ATOM 795 N N . LEU A 1 103 ? 12.757 4.849 -7.819 1.00 93.12 103 LEU A N 1
ATOM 796 C CA . LEU A 1 103 ? 11.302 4.700 -7.888 1.00 93.12 103 LEU A CA 1
ATOM 797 C C . LEU A 1 103 ? 10.637 4.909 -6.526 1.00 93.12 103 LEU A C 1
ATOM 799 O O . LEU A 1 103 ? 9.592 5.553 -6.460 1.00 93.12 103 LEU A O 1
ATOM 803 N N . ALA A 1 104 ? 11.246 4.435 -5.434 1.00 93.12 104 ALA A N 1
ATOM 804 C CA . ALA A 1 104 ? 10.755 4.683 -4.079 1.00 93.12 104 ALA A CA 1
ATOM 805 C C . ALA A 1 104 ? 10.640 6.189 -3.795 1.00 93.12 104 ALA A C 1
ATOM 807 O O . ALA A 1 104 ? 9.581 6.668 -3.376 1.00 93.12 104 ALA A O 1
ATOM 808 N N . ALA A 1 105 ? 11.702 6.944 -4.092 1.00 93.94 105 ALA A N 1
ATOM 809 C CA . ALA A 1 105 ? 11.726 8.392 -3.920 1.00 93.94 105 ALA A CA 1
ATOM 810 C C . ALA A 1 105 ? 10.688 9.087 -4.817 1.00 93.94 105 ALA A C 1
ATOM 812 O O . ALA A 1 105 ? 9.964 9.982 -4.369 1.00 93.94 105 ALA A O 1
ATOM 813 N N . GLN A 1 106 ? 10.558 8.643 -6.071 1.00 93.31 106 GLN A N 1
ATOM 814 C CA . GLN A 1 106 ? 9.564 9.170 -7.004 1.00 93.31 106 GLN A CA 1
ATOM 815 C C . GLN A 1 106 ? 8.132 8.936 -6.502 1.00 93.31 106 GLN A C 1
ATOM 817 O O . GLN A 1 106 ? 7.310 9.853 -6.540 1.00 93.31 106 GLN A O 1
ATOM 822 N N . PHE A 1 107 ? 7.826 7.740 -5.996 1.00 92.25 107 PHE A N 1
ATOM 823 C CA . PHE A 1 107 ? 6.519 7.417 -5.427 1.00 92.25 107 PHE A CA 1
ATOM 824 C C . PHE A 1 107 ? 6.193 8.276 -4.207 1.00 92.25 107 PHE A C 1
ATOM 826 O O . PHE A 1 107 ? 5.078 8.788 -4.109 1.00 92.25 107 PHE A O 1
ATOM 833 N N . GLN A 1 108 ? 7.158 8.500 -3.315 1.00 89.38 108 GLN A N 1
ATOM 834 C CA . GLN A 1 108 ? 6.967 9.360 -2.148 1.00 89.38 108 GLN A CA 1
ATOM 835 C C . GLN A 1 108 ? 6.728 10.829 -2.546 1.00 89.38 108 GLN A C 1
ATOM 837 O O . GLN A 1 108 ? 5.831 11.493 -2.013 1.00 89.38 108 GLN A O 1
ATOM 842 N N . ALA A 1 109 ? 7.462 11.331 -3.542 1.00 91.50 109 ALA A N 1
ATOM 843 C CA . ALA A 1 109 ? 7.261 12.675 -4.083 1.00 91.50 109 ALA A CA 1
ATOM 844 C C . ALA A 1 109 ? 5.893 12.829 -4.778 1.00 91.50 109 ALA A C 1
ATOM 846 O O . ALA A 1 109 ? 5.217 13.848 -4.631 1.00 91.50 109 ALA A O 1
ATOM 847 N N . LEU A 1 110 ? 5.440 11.812 -5.515 1.00 89.25 110 LEU A N 1
ATOM 848 C CA . LEU A 1 110 ? 4.125 11.822 -6.161 1.00 89.25 110 LEU A CA 1
ATOM 849 C C . LEU A 1 110 ? 2.980 11.726 -5.147 1.00 89.25 110 LEU A C 1
ATOM 851 O O . LEU A 1 110 ? 1.984 12.441 -5.288 1.00 89.25 110 LEU A O 1
ATOM 855 N N . ALA A 1 111 ? 3.126 10.899 -4.109 1.00 88.25 111 ALA A N 1
ATOM 856 C CA . ALA A 1 111 ? 2.148 10.778 -3.031 1.00 88.25 111 ALA A CA 1
ATOM 857 C C . ALA A 1 111 ? 1.947 12.116 -2.304 1.00 88.25 111 ALA A C 1
ATOM 859 O O . ALA A 1 111 ? 0.816 12.576 -2.149 1.00 88.25 111 ALA A O 1
ATOM 860 N N . THR A 1 112 ? 3.041 12.792 -1.946 1.00 89.44 112 THR A N 1
ATOM 861 C CA . THR A 1 112 ? 2.990 14.115 -1.300 1.00 89.44 112 THR A CA 1
ATOM 862 C C . THR A 1 112 ? 2.415 15.190 -2.224 1.00 89.44 112 THR A C 1
ATOM 864 O O . THR A 1 112 ? 1.555 15.959 -1.801 1.00 89.44 112 THR A O 1
ATOM 867 N N . LYS A 1 113 ? 2.801 15.208 -3.508 1.00 90.56 113 LYS A N 1
ATOM 868 C CA . LYS A 1 113 ? 2.274 16.158 -4.505 1.00 90.56 113 LYS A CA 1
ATOM 869 C C . LYS A 1 113 ? 0.768 16.014 -4.741 1.00 90.56 113 LYS A C 1
ATOM 871 O O . LYS A 1 113 ? 0.082 17.011 -4.946 1.00 90.56 113 LYS A O 1
ATOM 876 N N . THR A 1 114 ? 0.261 14.784 -4.763 1.00 88.25 114 THR A N 1
ATOM 877 C CA . THR A 1 114 ? -1.164 14.494 -5.002 1.00 88.25 114 THR A CA 1
ATOM 878 C C . THR A 1 114 ? -2.011 14.542 -3.729 1.00 88.25 114 THR A C 1
ATOM 880 O O . THR A 1 114 ? -3.236 14.507 -3.823 1.00 88.25 114 THR A O 1
ATOM 883 N N . GLY A 1 115 ? -1.385 14.636 -2.549 1.00 89.38 115 GLY A N 1
ATOM 884 C CA . GLY A 1 115 ? -2.076 14.522 -1.263 1.00 89.38 115 GLY A CA 1
ATOM 885 C C . GLY A 1 115 ? -2.682 13.133 -1.046 1.00 89.38 115 GLY A C 1
ATOM 886 O O . GLY A 1 115 ? -3.707 12.999 -0.377 1.00 89.38 115 GLY A O 1
ATOM 887 N N . TRP A 1 116 ? -2.091 12.106 -1.659 1.00 92.12 116 TRP A N 1
ATOM 888 C CA . TRP A 1 116 ? -2.563 10.734 -1.550 1.00 92.12 116 TRP A CA 1
ATOM 889 C C . TRP A 1 116 ? -2.270 10.170 -0.153 1.00 92.12 116 TRP A C 1
ATOM 891 O O . TRP A 1 116 ? -1.180 10.350 0.386 1.00 92.12 116 TRP A O 1
ATOM 901 N N . VAL A 1 117 ? -3.253 9.476 0.426 1.00 91.31 117 VAL A N 1
ATOM 902 C CA . VAL A 1 117 ? -3.177 8.859 1.758 1.00 91.31 117 VAL A CA 1
ATOM 903 C C . VAL A 1 117 ? -3.588 7.391 1.630 1.00 91.31 117 VAL A C 1
ATOM 905 O O . VAL A 1 117 ? -4.587 7.112 0.952 1.00 91.31 117 VAL A O 1
ATOM 908 N N . PRO A 1 118 ? -2.865 6.454 2.266 1.00 92.62 118 PRO A N 1
ATOM 909 C CA . PRO A 1 118 ? -3.225 5.043 2.239 1.00 92.62 118 PRO A CA 1
ATOM 910 C C . PRO A 1 118 ? -4.585 4.786 2.905 1.00 92.62 118 PRO A C 1
ATOM 912 O O . PRO A 1 118 ? -5.043 5.531 3.777 1.00 92.62 118 PRO A O 1
ATOM 915 N N . ILE A 1 119 ? -5.257 3.721 2.468 1.00 92.19 119 ILE A N 1
ATOM 916 C CA . ILE A 1 119 ? -6.606 3.373 2.929 1.00 92.19 119 ILE A CA 1
ATOM 917 C C . ILE A 1 119 ? -6.633 3.135 4.443 1.00 92.19 119 ILE A C 1
ATOM 919 O O . ILE A 1 119 ? -7.555 3.630 5.084 1.00 92.19 119 ILE A O 1
ATOM 923 N N . CYS A 1 120 ? -5.629 2.467 5.023 1.00 91.44 120 CYS A N 1
ATOM 924 C CA . CYS A 1 120 ? -5.585 2.205 6.464 1.00 91.44 120 CYS A CA 1
ATOM 925 C C . CYS A 1 120 ? -5.649 3.498 7.289 1.00 91.44 120 CYS A C 1
ATOM 927 O O . CYS A 1 120 ? -6.454 3.597 8.209 1.00 91.44 120 CYS A O 1
ATOM 929 N N . ASP A 1 121 ? -4.890 4.524 6.906 1.00 91.69 121 ASP A N 1
ATOM 930 C CA . ASP A 1 121 ? -4.851 5.804 7.618 1.00 91.69 121 ASP A CA 1
ATOM 931 C C . ASP A 1 121 ? -6.151 6.583 7.432 1.00 91.69 121 ASP A C 1
ATOM 933 O O . ASP A 1 121 ? -6.641 7.253 8.343 1.00 91.69 121 ASP A O 1
ATOM 937 N N . ARG A 1 122 ? -6.726 6.516 6.228 1.00 89.00 122 ARG A N 1
ATOM 938 C CA . ARG A 1 122 ? -8.018 7.137 5.934 1.00 89.00 122 ARG A CA 1
ATOM 939 C C . ARG A 1 122 ? -9.131 6.499 6.758 1.00 89.00 122 ARG A C 1
ATOM 941 O O . ARG A 1 122 ? -10.007 7.212 7.244 1.00 89.00 122 ARG A O 1
ATOM 948 N N . ASP A 1 123 ? -9.118 5.181 6.873 1.00 89.69 123 ASP A N 1
ATOM 949 C CA . ASP A 1 123 ? -10.146 4.430 7.576 1.00 89.69 123 ASP A CA 1
ATOM 950 C C . ASP A 1 123 ? -9.975 4.584 9.095 1.00 89.69 123 ASP A C 1
ATOM 952 O O . ASP A 1 123 ? -10.969 4.797 9.785 1.00 89.69 123 ASP A O 1
ATOM 956 N N . LEU A 1 124 ? -8.736 4.664 9.596 1.00 89.81 124 LEU A N 1
ATOM 957 C CA . LEU A 1 124 ? -8.433 5.002 10.991 1.00 89.81 124 LEU A CA 1
ATOM 958 C C . LEU A 1 124 ? -8.944 6.399 11.380 1.00 89.81 124 LEU A C 1
ATOM 960 O O . LEU A 1 124 ? -9.512 6.590 12.450 1.00 89.81 124 LEU A O 1
ATOM 964 N N . LYS A 1 125 ? -8.816 7.389 10.489 1.00 87.12 125 LYS A N 1
ATOM 965 C CA . LYS A 1 125 ? -9.377 8.736 10.716 1.00 87.12 125 LYS A CA 1
ATOM 966 C C . LYS A 1 125 ? -10.906 8.755 10.746 1.00 87.12 125 LYS A C 1
ATOM 968 O O . LYS A 1 125 ? -11.490 9.673 11.314 1.00 87.12 125 LYS A O 1
ATOM 973 N N . LYS A 1 126 ? -11.557 7.792 10.087 1.00 87.56 126 LYS A N 1
ATOM 974 C CA . LYS A 1 126 ? -13.021 7.658 10.074 1.00 87.56 126 LYS A CA 1
ATOM 975 C C . LYS A 1 126 ? -13.538 6.811 11.229 1.00 87.56 126 LYS A C 1
ATOM 977 O O . LYS A 1 126 ? -14.696 6.983 11.606 1.00 87.56 126 LYS A O 1
ATOM 982 N N . SER A 1 127 ? -12.733 5.888 11.755 1.00 85.44 127 SER A N 1
ATOM 983 C CA . SER A 1 127 ? -13.133 5.084 12.902 1.00 85.44 127 SER A CA 1
ATOM 984 C C . SER A 1 127 ? -13.289 5.988 14.116 1.00 85.44 127 SER A C 1
ATOM 986 O O . SER A 1 127 ? -12.343 6.641 14.550 1.00 85.44 127 SER A O 1
ATOM 988 N N . VAL A 1 128 ? -14.504 6.037 14.651 1.00 83.88 128 VAL A N 1
ATOM 989 C CA . VAL A 1 128 ? -14.755 6.618 15.967 1.00 83.88 128 VAL A CA 1
ATOM 990 C C . VAL A 1 128 ? -14.121 5.675 16.981 1.00 83.88 128 VAL A C 1
ATOM 992 O O . VAL A 1 128 ? -14.338 4.464 16.897 1.00 83.88 128 VAL A O 1
ATOM 995 N N . ALA A 1 129 ? -13.325 6.210 17.908 1.00 81.56 129 ALA A N 1
ATOM 996 C CA . ALA A 1 129 ? -12.802 5.416 19.011 1.00 81.56 129 ALA A CA 1
ATOM 997 C C . ALA A 1 129 ? -13.984 4.746 19.720 1.00 81.56 129 ALA A C 1
ATOM 999 O O . ALA A 1 129 ? -14.956 5.417 20.079 1.00 81.56 129 ALA A O 1
ATOM 1000 N N . ALA A 1 130 ? -13.929 3.422 19.862 1.00 78.81 130 ALA A N 1
ATOM 1001 C CA . ALA A 1 130 ? -14.941 2.720 20.631 1.00 78.81 130 ALA A CA 1
ATOM 1002 C C . ALA A 1 130 ? -14.982 3.335 22.040 1.00 78.81 130 ALA A C 1
ATOM 1004 O O . ALA A 1 130 ? -13.915 3.617 22.597 1.00 78.81 130 ALA A O 1
ATOM 1005 N N . PRO A 1 131 ? -16.174 3.585 22.614 1.00 83.81 131 PRO A N 1
ATOM 1006 C CA . PRO A 1 131 ? -16.242 3.987 24.007 1.00 83.81 131 PRO A CA 1
ATOM 1007 C C . PRO A 1 131 ? -15.555 2.904 24.841 1.00 83.81 131 PRO A C 1
ATOM 1009 O O . PRO A 1 131 ? -15.822 1.716 24.655 1.00 83.81 131 PRO A O 1
ATOM 1012 N N . HIS A 1 132 ? -14.644 3.316 25.720 1.00 81.31 132 HIS A N 1
ATOM 1013 C CA . HIS A 1 132 ? -13.999 2.404 26.652 1.00 81.31 132 HIS A CA 1
ATOM 1014 C C . HIS A 1 132 ? -15.074 1.843 27.585 1.00 81.31 132 HIS A C 1
ATOM 1016 O O . HIS A 1 132 ? -15.629 2.565 28.410 1.00 81.31 132 HIS A O 1
ATOM 1022 N N . THR A 1 133 ? -15.421 0.572 27.408 1.00 81.69 133 THR A N 1
ATOM 1023 C CA . THR A 1 133 ? -16.265 -0.154 28.352 1.00 81.69 133 THR A CA 1
ATOM 1024 C C . THR A 1 133 ? -15.346 -0.938 29.269 1.00 81.69 133 THR A C 1
ATOM 1026 O O . THR A 1 133 ? -14.718 -1.897 28.821 1.00 81.69 133 THR A O 1
ATOM 1029 N N . GLU A 1 134 ? -15.274 -0.545 30.537 1.00 85.19 134 GLU A N 1
ATOM 1030 C CA . GLU A 1 134 ? -14.626 -1.352 31.568 1.00 85.19 134 GLU A CA 1
ATOM 1031 C C . GLU A 1 134 ? -15.413 -2.651 31.729 1.00 85.19 134 GLU A C 1
ATOM 1033 O O . GLU A 1 134 ? -16.505 -2.688 32.296 1.00 85.19 134 GLU A O 1
ATOM 1038 N N . THR A 1 135 ? -14.894 -3.733 31.155 1.00 82.88 135 THR A N 1
ATOM 1039 C CA . THR A 1 135 ? -15.451 -5.065 31.364 1.00 82.88 135 THR A CA 1
ATOM 1040 C C . THR A 1 135 ? -14.761 -5.691 32.560 1.00 82.88 135 THR A C 1
ATOM 1042 O O . THR A 1 135 ? -13.566 -5.982 32.498 1.00 82.88 135 THR A O 1
ATOM 1045 N N . LYS A 1 136 ? -15.514 -5.947 33.631 1.00 82.50 136 LYS A N 1
ATOM 1046 C CA . LYS A 1 136 ? -15.036 -6.787 34.729 1.00 82.50 136 LYS A CA 1
ATOM 1047 C C . LYS A 1 136 ? -14.909 -8.225 34.219 1.00 82.50 136 LYS A C 1
ATOM 1049 O O . LYS A 1 136 ? -15.895 -8.827 33.794 1.00 82.50 136 LYS A O 1
ATOM 1054 N N . ILE A 1 137 ? -13.682 -8.740 34.196 1.00 83.00 137 ILE A N 1
ATOM 1055 C CA . ILE A 1 137 ? -13.393 -10.141 33.880 1.00 83.00 137 ILE A CA 1
ATOM 1056 C C . ILE A 1 137 ? -13.713 -10.939 35.144 1.00 83.00 137 ILE A C 1
ATOM 1058 O O . ILE A 1 137 ? -13.160 -10.634 36.193 1.00 83.00 137 ILE A O 1
ATOM 1062 N N . TYR A 1 138 ? -14.617 -11.914 35.046 1.00 81.69 138 TYR A N 1
ATOM 1063 C CA . TYR A 1 138 ? -14.962 -12.799 36.159 1.00 81.69 138 TYR A CA 1
ATOM 1064 C C . TYR A 1 138 ? -14.306 -14.165 35.956 1.00 81.69 138 TYR A C 1
ATOM 1066 O O . TYR A 1 138 ? -14.541 -14.820 34.936 1.00 81.69 138 TYR A O 1
ATOM 1074 N N . ASP A 1 139 ? -13.513 -14.600 36.929 1.00 85.62 139 ASP A N 1
ATOM 1075 C CA . ASP A 1 139 ? -12.996 -15.960 37.018 1.00 85.62 139 ASP A CA 1
ATOM 1076 C C . ASP A 1 139 ? -14.096 -16.913 37.515 1.00 85.62 139 ASP A C 1
ATOM 1078 O O . ASP A 1 139 ? -14.639 -16.767 38.610 1.00 85.62 139 ASP A O 1
ATOM 1082 N N . LEU A 1 140 ? -14.432 -17.920 36.709 1.00 79.31 140 LEU A N 1
ATOM 1083 C CA . LEU A 1 140 ? -15.486 -18.882 37.030 1.00 79.31 140 LEU A CA 1
ATOM 1084 C C . LEU A 1 140 ? -15.122 -19.825 38.188 1.00 79.31 140 LEU A C 1
ATOM 1086 O O . LEU A 1 140 ? -16.029 -20.414 38.774 1.00 79.31 140 LEU A O 1
ATOM 1090 N N . GLU A 1 141 ? -13.836 -19.989 38.512 1.00 75.00 141 GLU A N 1
ATOM 1091 C CA . GLU A 1 141 ? -13.394 -20.848 39.619 1.00 75.00 141 GLU A CA 1
ATOM 1092 C C . GLU A 1 141 ? -13.354 -20.090 40.956 1.00 75.00 141 GLU A C 1
ATOM 1094 O O . GLU A 1 141 ? -13.661 -20.667 42.003 1.00 75.00 141 GLU A O 1
ATOM 1099 N N . THR A 1 142 ? -13.071 -18.785 40.916 1.00 69.94 142 THR A N 1
ATOM 1100 C CA . THR A 1 142 ? -12.787 -17.974 42.112 1.00 69.94 142 THR A CA 1
ATOM 1101 C C . THR A 1 142 ? -13.871 -16.924 42.400 1.00 69.94 142 THR A C 1
ATOM 1103 O O . THR A 1 142 ? -14.337 -16.807 43.537 1.00 69.94 142 THR A O 1
ATOM 1106 N N . ASP A 1 143 ? -14.352 -16.209 41.378 1.00 76.62 143 ASP A N 1
ATOM 1107 C CA . ASP A 1 143 ? -15.250 -15.052 41.545 1.00 76.62 143 ASP A CA 1
ATOM 1108 C C . ASP A 1 143 ? -16.727 -15.427 41.688 1.00 76.62 143 ASP A C 1
ATOM 1110 O O . ASP A 1 143 ? -17.534 -14.628 42.174 1.00 76.62 143 ASP A O 1
ATOM 1114 N N . TRP A 1 144 ? -17.094 -16.647 41.284 1.00 66.38 144 TRP A N 1
ATOM 1115 C CA . TRP A 1 144 ? -18.444 -17.179 41.484 1.00 66.38 144 TRP A CA 1
ATOM 1116 C C . TRP A 1 144 ? -18.771 -17.350 42.973 1.00 66.38 144 TRP A C 1
ATOM 1118 O O . TRP A 1 144 ? -19.915 -17.176 43.390 1.00 66.38 144 TRP A O 1
ATOM 1128 N N . PHE A 1 145 ? -17.768 -17.681 43.792 1.00 55.94 145 PHE A N 1
ATOM 1129 C CA . PHE A 1 145 ? -17.981 -17.967 45.208 1.00 55.94 145 PHE A CA 1
ATOM 1130 C C . PHE A 1 145 ? -17.830 -16.737 46.099 1.00 55.94 145 PHE A C 1
ATOM 1132 O O . PHE A 1 145 ? -18.586 -16.617 47.055 1.00 55.94 145 PHE A O 1
ATOM 1139 N N . SER A 1 146 ? -16.918 -15.812 45.806 1.00 63.81 146 SER A N 1
ATOM 1140 C CA . SER A 1 146 ? -16.628 -14.664 46.679 1.00 63.81 146 SER A CA 1
ATOM 1141 C C . SER A 1 146 ? -17.797 -13.676 46.784 1.00 63.81 146 SER A C 1
ATOM 1143 O O . SER A 1 146 ? -18.240 -13.360 47.886 1.00 63.81 146 SER A O 1
ATOM 1145 N N . ASN A 1 147 ? -18.381 -13.265 45.656 1.00 62.53 147 ASN A N 1
ATOM 1146 C CA . ASN A 1 147 ? -19.442 -12.247 45.640 1.00 62.53 147 ASN A CA 1
ATOM 1147 C C . ASN A 1 147 ? -20.785 -12.727 46.211 1.00 62.53 147 ASN A C 1
ATOM 1149 O O . ASN A 1 147 ? -21.513 -11.957 46.843 1.00 62.53 147 ASN A O 1
ATOM 1153 N N . GLU A 1 148 ? -21.147 -13.985 45.963 1.00 62.91 148 GLU A N 1
ATOM 1154 C CA . GLU A 1 148 ? -22.416 -14.550 46.431 1.00 62.91 148 GLU A CA 1
ATOM 1155 C C . GLU A 1 148 ? -22.330 -14.900 47.925 1.00 62.91 148 GLU A C 1
ATOM 1157 O O . GLU A 1 148 ? -23.251 -14.608 48.686 1.00 62.91 148 GLU A O 1
ATOM 1162 N N . ILE A 1 149 ? -21.200 -15.463 48.373 1.00 63.81 149 ILE A N 1
ATOM 1163 C CA . ILE A 1 149 ? -20.976 -15.810 49.782 1.00 63.81 149 ILE A CA 1
ATOM 1164 C C . ILE A 1 149 ? -20.873 -14.543 50.635 1.00 63.81 149 ILE A C 1
ATOM 1166 O O . ILE A 1 149 ? -21.580 -14.459 51.637 1.00 63.81 149 ILE A O 1
ATOM 1170 N N . ALA A 1 150 ? -20.102 -13.525 50.240 1.00 64.69 150 ALA A N 1
ATOM 1171 C CA . ALA A 1 150 ? -20.008 -12.276 51.005 1.00 64.69 150 ALA A CA 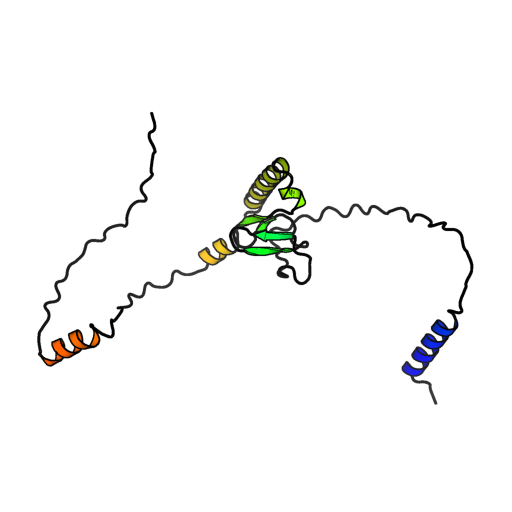1
ATOM 1172 C C . ALA A 1 150 ? -21.388 -11.617 51.219 1.00 64.69 150 ALA A C 1
ATOM 1174 O O . ALA A 1 150 ? -21.745 -11.264 52.346 1.00 64.69 150 ALA A O 1
ATOM 1175 N N . LYS A 1 151 ? -22.233 -11.583 50.173 1.00 65.81 151 LYS A N 1
ATOM 1176 C CA . LYS A 1 151 ? -23.623 -11.091 50.253 1.00 65.81 151 LYS A CA 1
ATOM 1177 C C . LYS A 1 151 ? -24.538 -11.954 51.121 1.00 65.81 151 LYS A C 1
ATOM 1179 O O . LYS A 1 151 ? -25.366 -11.408 51.845 1.00 65.81 151 LYS A O 1
ATOM 1184 N N . ILE A 1 152 ? -24.421 -13.283 51.054 1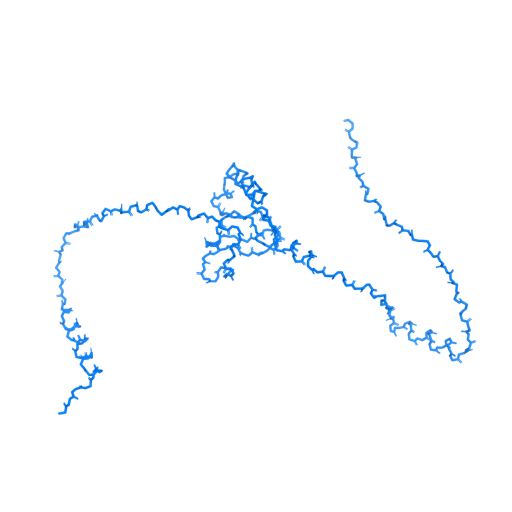.00 67.06 152 ILE A N 1
ATOM 1185 C CA . ILE A 1 152 ? -25.232 -14.207 51.867 1.00 67.06 152 ILE A CA 1
ATOM 1186 C C . ILE A 1 152 ? -24.865 -14.101 53.352 1.00 67.06 152 ILE A C 1
ATOM 1188 O O . ILE A 1 152 ? -25.752 -14.149 54.205 1.00 67.06 152 ILE A O 1
ATOM 1192 N N . TYR A 1 153 ? -23.576 -13.960 53.666 1.00 66.00 153 TYR A N 1
ATOM 1193 C CA . TYR A 1 153 ? -23.090 -13.897 55.045 1.00 66.00 153 TYR A CA 1
ATOM 1194 C C . TYR A 1 153 ? -23.063 -12.479 55.629 1.00 66.00 153 TYR A C 1
ATOM 1196 O O . TYR A 1 153 ? -22.716 -12.327 56.799 1.00 66.00 153 TYR A O 1
ATOM 1204 N N . GLY A 1 154 ? -23.476 -11.460 54.866 1.00 61.22 154 GLY A N 1
ATOM 1205 C CA . GLY A 1 154 ? -23.543 -10.075 55.340 1.00 61.22 154 GLY A CA 1
ATOM 1206 C C . GLY A 1 154 ? -22.181 -9.524 55.759 1.00 61.22 154 GLY A C 1
ATOM 1207 O O . GLY A 1 154 ? -22.111 -8.691 56.659 1.00 61.22 154 GLY A O 1
ATOM 1208 N N . LEU A 1 155 ? -21.107 -10.032 55.149 1.00 60.03 155 LEU A N 1
ATOM 1209 C CA . LEU A 1 155 ? -19.780 -9.462 55.300 1.00 60.03 155 LEU A CA 1
ATOM 1210 C C . LEU A 1 155 ? -19.730 -8.268 54.349 1.00 60.03 155 LEU A C 1
ATOM 1212 O O . LEU A 1 155 ? -19.619 -8.439 53.137 1.00 60.03 155 LEU A O 1
ATOM 1216 N N . GLU A 1 156 ? -19.922 -7.071 54.899 1.00 53.97 156 GLU A N 1
ATOM 1217 C CA . GLU A 1 156 ? -19.570 -5.827 54.221 1.00 53.97 156 GLU A CA 1
ATOM 1218 C C . GLU A 1 156 ? -18.052 -5.868 54.018 1.00 53.97 156 GLU A C 1
ATOM 1220 O O . GLU A 1 156 ? -17.288 -5.687 54.965 1.00 53.97 156 GLU A O 1
ATOM 1225 N N . GLU A 1 157 ? -17.603 -6.215 52.812 1.00 52.16 157 GLU A N 1
ATOM 1226 C CA . GLU A 1 157 ? -16.237 -5.894 52.415 1.00 52.16 157 GLU A CA 1
ATOM 1227 C C . GLU A 1 157 ? -16.181 -4.367 52.347 1.00 52.16 157 GLU A C 1
ATOM 1229 O O . GLU A 1 157 ? -16.878 -3.751 51.539 1.00 52.16 157 GLU A O 1
ATOM 1234 N N . GLU A 1 158 ? -15.439 -3.759 53.277 1.00 46.28 158 GLU A N 1
ATOM 1235 C CA . GLU A 1 158 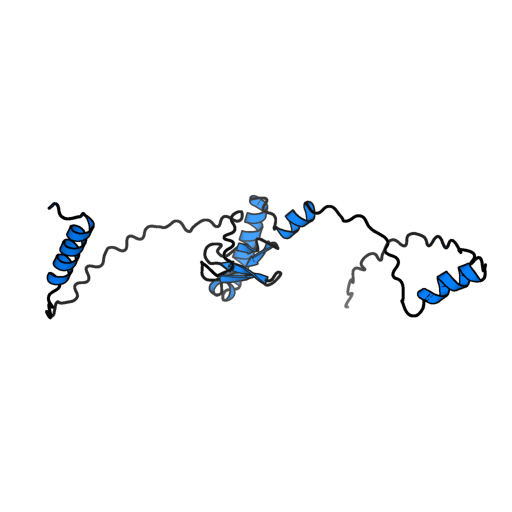? -15.050 -2.356 53.191 1.00 46.28 158 GLU A CA 1
ATOM 1236 C C . GLU A 1 158 ? -14.367 -2.178 51.830 1.00 46.28 158 GLU A C 1
ATOM 1238 O O . GLU A 1 158 ? -13.282 -2.710 51.597 1.00 46.28 158 GLU A O 1
ATOM 1243 N N . GLU A 1 159 ? -15.043 -1.507 50.897 1.00 47.03 159 GLU A N 1
ATOM 1244 C CA . GLU A 1 159 ? -14.438 -1.073 49.643 1.00 47.03 159 GLU A CA 1
ATOM 1245 C C . GLU A 1 159 ? -13.343 -0.061 50.019 1.00 47.03 159 GLU A C 1
ATOM 1247 O O . GLU A 1 159 ? -13.625 1.109 50.277 1.00 47.03 159 GLU A O 1
ATOM 1252 N N . GLU A 1 160 ? -12.092 -0.519 50.132 1.00 42.53 160 GLU A N 1
ATOM 1253 C CA . GLU A 1 160 ? -10.931 0.369 50.115 1.00 42.53 160 GLU A CA 1
ATOM 1254 C C . GLU A 1 160 ? -10.933 1.069 48.749 1.00 42.53 160 GLU A C 1
ATOM 1256 O O . GLU A 1 160 ? -10.549 0.499 47.728 1.00 42.53 160 GLU A O 1
ATOM 1261 N N . GLU A 1 161 ? -11.434 2.307 48.728 1.00 45.91 161 GLU A N 1
ATOM 1262 C CA . GLU A 1 161 ? -11.205 3.280 47.661 1.00 45.91 161 GLU A CA 1
ATOM 1263 C C . GLU A 1 161 ? -9.697 3.585 47.603 1.00 45.91 161 GLU A C 1
ATOM 1265 O O . GLU A 1 161 ? -9.228 4.624 48.068 1.00 45.91 161 GLU A O 1
ATOM 1270 N N . GLU A 1 162 ? -8.903 2.669 47.049 1.00 43.00 162 GLU A N 1
ATOM 1271 C CA . GLU A 1 162 ? -7.595 3.023 46.511 1.00 43.00 162 GLU A CA 1
ATOM 1272 C C . GLU A 1 162 ? -7.842 3.829 45.230 1.00 43.00 162 GLU A C 1
ATOM 1274 O O . GLU A 1 162 ? -7.968 3.301 44.125 1.00 43.00 162 GLU A O 1
ATOM 1279 N N . GLU A 1 163 ? -7.948 5.150 45.394 1.00 43.59 163 GLU A N 1
ATOM 1280 C CA . GLU A 1 163 ? -7.641 6.109 44.337 1.00 43.59 163 GLU A CA 1
ATOM 1281 C C . GLU A 1 163 ? -6.173 5.895 43.916 1.00 43.59 163 GLU A C 1
ATOM 1283 O O . GLU A 1 163 ? -5.270 6.611 44.348 1.00 43.59 163 GLU A O 1
ATOM 1288 N N . GLU A 1 164 ? -5.902 4.883 43.086 1.00 42.00 164 GLU A N 1
ATOM 1289 C CA . GLU A 1 164 ? -4.626 4.793 42.389 1.00 42.00 164 GLU A CA 1
ATOM 1290 C C . GLU A 1 164 ? -4.576 5.930 41.368 1.00 42.00 164 GLU A C 1
ATOM 1292 O O . GLU A 1 164 ? -5.222 5.925 40.315 1.00 42.00 164 GLU A O 1
ATOM 1297 N N . GLU A 1 165 ? -3.815 6.954 41.749 1.00 40.88 165 GLU A N 1
ATOM 1298 C CA . GLU A 1 165 ? -3.384 8.055 40.912 1.00 40.88 165 GLU A CA 1
ATOM 1299 C C . GLU A 1 165 ? -3.082 7.575 39.490 1.00 40.88 165 GLU A C 1
ATOM 1301 O O . GLU A 1 165 ? -2.379 6.587 39.270 1.00 40.88 165 GLU A O 1
ATOM 1306 N N . VAL A 1 166 ? -3.598 8.328 38.519 1.00 41.69 166 VAL A N 1
ATOM 1307 C CA . VAL A 1 166 ? -3.307 8.215 37.091 1.00 41.69 166 VAL A CA 1
ATOM 1308 C C . VAL A 1 166 ? -1.790 8.176 36.880 1.00 41.69 166 VAL A C 1
ATOM 1310 O O . VAL A 1 166 ? -1.141 9.206 36.685 1.00 41.69 166 VAL A O 1
ATOM 1313 N N . ASN A 1 167 ? -1.220 6.973 36.880 1.00 40.94 167 ASN A N 1
ATOM 1314 C CA . ASN A 1 167 ? 0.114 6.719 36.373 1.00 40.94 167 ASN A CA 1
ATOM 1315 C C . ASN A 1 167 ? 0.026 6.894 34.858 1.00 40.94 167 ASN A C 1
ATOM 1317 O O . ASN A 1 167 ? -0.344 5.989 34.107 1.00 40.94 167 ASN A O 1
ATOM 1321 N N . GLN A 1 168 ? 0.307 8.120 34.416 1.00 44.91 168 GLN A N 1
ATOM 1322 C CA . GLN A 1 168 ? 0.632 8.415 33.030 1.00 44.91 168 GLN A CA 1
ATOM 1323 C C . GLN A 1 168 ? 1.675 7.386 32.592 1.00 44.91 168 GLN A C 1
ATOM 1325 O O . GLN A 1 168 ? 2.737 7.275 33.203 1.00 44.91 168 GLN A O 1
ATOM 1330 N N . GLY A 1 169 ? 1.300 6.574 31.602 1.00 39.56 169 GLY A N 1
ATOM 1331 C CA . GLY A 1 169 ? 2.059 5.404 31.182 1.00 39.56 169 GLY A CA 1
ATOM 1332 C C . GLY A 1 169 ? 3.522 5.711 30.839 1.00 39.56 169 GLY A C 1
ATOM 1333 O O . GLY A 1 169 ? 3.893 6.869 30.636 1.00 39.56 169 GLY A O 1
ATOM 1334 N N . PRO A 1 170 ? 4.363 4.669 30.754 1.00 42.62 170 PRO A N 1
ATOM 1335 C CA . PRO A 1 170 ? 5.793 4.828 30.554 1.00 42.62 170 PRO A CA 1
ATOM 1336 C C . PRO A 1 170 ? 6.071 5.635 29.284 1.00 42.62 170 PRO A C 1
ATOM 1338 O O . PRO A 1 170 ? 5.720 5.232 28.173 1.00 42.62 170 PRO A O 1
ATOM 1341 N N . VAL A 1 171 ? 6.718 6.786 29.474 1.00 48.34 171 VAL A N 1
ATOM 1342 C CA . VAL A 1 171 ? 7.392 7.531 28.415 1.00 48.34 171 VAL A CA 1
ATOM 1343 C C . VAL A 1 171 ? 8.424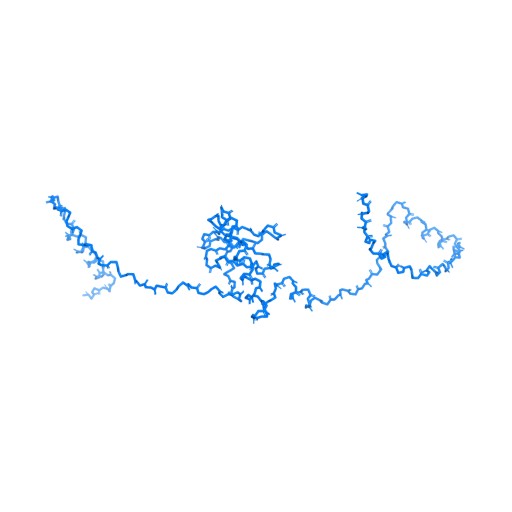 6.583 27.817 1.00 48.34 171 VAL A C 1
ATOM 1345 O O . VAL A 1 171 ? 9.309 6.093 28.517 1.00 48.34 171 VAL A O 1
ATOM 1348 N N . PHE A 1 172 ? 8.235 6.274 26.537 1.00 38.16 172 PHE A N 1
ATOM 1349 C CA . PHE A 1 172 ? 9.120 5.464 25.711 1.00 38.16 172 PHE A CA 1
A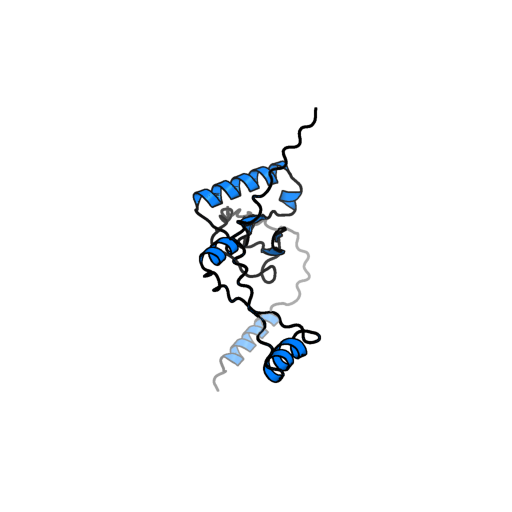TOM 1350 C C . PHE A 1 172 ? 10.569 5.931 25.917 1.00 38.16 172 PHE A C 1
ATOM 1352 O O . PHE A 1 172 ? 10.903 7.072 25.605 1.00 38.16 172 PHE A O 1
ATOM 1359 N N . SER A 1 173 ? 11.396 5.082 26.529 1.00 37.81 173 SER A N 1
ATOM 1360 C CA . SER A 1 173 ? 12.799 5.375 26.799 1.00 37.81 173 SER A CA 1
AT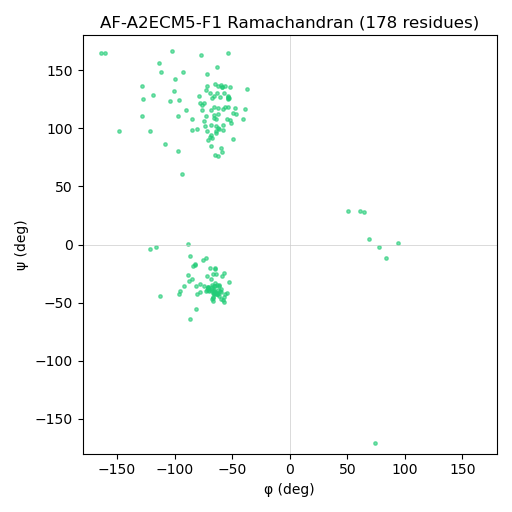OM 1361 C C . SER A 1 173 ? 13.584 5.324 25.493 1.00 37.81 173 SER A C 1
ATOM 1363 O O . SER A 1 173 ? 13.770 4.243 24.928 1.00 37.81 173 SER A O 1
ATOM 1365 N N . ASP A 1 174 ? 14.052 6.480 25.036 1.00 39.09 174 ASP A N 1
ATOM 1366 C CA . ASP A 1 174 ? 15.092 6.566 24.021 1.00 39.09 174 ASP A CA 1
ATOM 1367 C C . ASP A 1 174 ? 16.372 5.921 24.574 1.00 39.09 174 ASP A C 1
ATOM 1369 O O . ASP A 1 174 ? 16.915 6.328 25.602 1.00 39.09 174 ASP A O 1
ATOM 1373 N N . TYR A 1 175 ? 16.811 4.854 23.912 1.00 44.75 175 TYR A N 1
ATOM 1374 C CA . TYR A 1 175 ? 18.091 4.199 24.145 1.00 44.75 175 TYR A CA 1
ATOM 1375 C C . TYR A 1 175 ? 19.137 4.959 23.312 1.00 44.75 175 TYR A C 1
ATOM 1377 O O . TYR A 1 175 ? 19.238 4.744 22.105 1.00 44.75 175 TYR A O 1
ATOM 1385 N N . GLU A 1 176 ? 19.886 5.875 23.929 1.00 55.44 176 GLU A N 1
ATOM 1386 C CA . GLU A 1 176 ? 21.173 6.325 23.385 1.00 55.44 176 GLU A CA 1
ATOM 1387 C C . GLU A 1 176 ? 22.251 5.337 23.858 1.00 55.44 176 GLU A C 1
ATOM 1389 O O . GLU A 1 176 ? 22.578 5.248 25.041 1.00 55.44 176 GLU A O 1
ATOM 1394 N N . GLU A 1 177 ? 22.748 4.527 22.921 1.00 54.94 177 GLU A N 1
ATOM 1395 C CA . GLU A 1 177 ? 23.960 3.723 23.077 1.00 54.94 177 GLU A CA 1
ATOM 1396 C C . GLU A 1 177 ? 25.180 4.650 22.997 1.00 54.94 177 GLU A C 1
ATOM 1398 O O . GLU A 1 177 ? 25.611 5.038 21.911 1.00 54.94 177 GLU A O 1
ATOM 1403 N N . ASP A 1 178 ? 25.760 4.982 24.149 1.00 47.94 178 ASP A N 1
ATOM 1404 C CA . ASP A 1 178 ? 27.145 5.439 24.220 1.00 47.94 178 ASP A CA 1
ATOM 1405 C C . ASP A 1 178 ? 28.076 4.224 24.074 1.00 47.94 178 ASP A C 1
ATOM 1407 O O . ASP A 1 178 ? 28.113 3.342 24.937 1.00 47.94 178 ASP A O 1
ATOM 1411 N N . ALA A 1 179 ? 28.858 4.190 22.994 1.00 55.28 179 ALA A N 1
ATOM 1412 C CA . ALA A 1 179 ? 30.033 3.334 22.871 1.00 55.28 179 ALA A CA 1
ATOM 1413 C C . ALA A 1 179 ? 31.243 4.183 22.440 1.00 55.28 179 ALA A C 1
ATOM 1415 O O . ALA A 1 179 ? 31.273 4.713 21.331 1.00 55.28 179 ALA A O 1
ATOM 1416 N N . GLU A 1 180 ? 32.159 4.305 23.405 1.00 52.84 180 GLU A N 1
ATOM 1417 C CA . GLU A 1 180 ? 33.583 4.712 23.416 1.00 52.84 180 GLU A CA 1
ATOM 1418 C C . GLU A 1 180 ? 34.271 5.187 22.121 1.00 52.84 180 GLU A C 1
ATOM 1420 O O . GLU A 1 180 ? 34.321 4.440 21.116 1.00 52.84 180 GLU A O 1
#